Protein AF-0000000074130275 (afdb_homodimer)

Radius of gyration: 33.12 Å; Cα contacts (8 Å, |Δi|>4): 113; chains: 2; bounding box: 53×116×78 Å

Structure (mmCIF, N/CA/C/O backbone):
data_AF-0000000074130275-model_v1
#
loop_
_entity.id
_entity.type
_entity.pdbx_description
1 polymer 'Syntaxin N-terminal domain-containing protein'
#
loop_
_atom_site.group_PDB
_atom_site.id
_atom_site.type_symbol
_atom_site.label_atom_id
_atom_site.label_alt_id
_atom_site.label_comp_id
_atom_site.label_asym_id
_atom_site.label_entity_id
_atom_site.label_seq_id
_atom_site.pdbx_PDB_ins_code
_atom_site.Cartn_x
_atom_site.Cartn_y
_atom_site.Cartn_z
_atom_site.occupancy
_atom_site.B_iso_or_equiv
_atom_site.auth_seq_id
_atom_site.auth_comp_id
_atom_site.auth_asym_id
_atom_site.auth_atom_id
_atom_site.pdbx_PDB_model_num
ATOM 1 N N . MET A 1 1 ? -6.566 -35.25 -23.016 1 88.81 1 MET A N 1
ATOM 2 C CA . MET A 1 1 ? -5.27 -35.594 -23.609 1 88.81 1 MET A CA 1
ATOM 3 C C . MET A 1 1 ? -4.164 -34.75 -22.969 1 88.81 1 MET A C 1
ATOM 5 O O . MET A 1 1 ? -4.434 -33.656 -22.438 1 88.81 1 MET A O 1
ATOM 9 N N . TRP A 1 2 ? -2.967 -35.281 -22.891 1 95.75 2 TRP A N 1
ATOM 10 C CA . TRP A 1 2 ? -1.788 -34.688 -22.281 1 95.75 2 TRP A CA 1
ATOM 11 C C . TRP A 1 2 ? -1.549 -33.281 -22.828 1 95.75 2 TRP A C 1
ATOM 13 O O . TRP A 1 2 ? -1.259 -32.344 -22.062 1 95.75 2 TRP A O 1
ATOM 23 N N . GLN A 1 3 ? -1.816 -33.125 -24.125 1 95.12 3 GLN A N 1
ATOM 24 C CA . GLN A 1 3 ? -1.577 -31.828 -24.766 1 95.12 3 GLN A CA 1
ATOM 25 C C . GLN A 1 3 ? -2.578 -30.781 -24.297 1 95.12 3 GLN A C 1
ATOM 27 O O . GLN A 1 3 ? -2.229 -29.609 -24.141 1 95.12 3 GLN A O 1
ATOM 32 N N . ALA A 1 4 ? -3.766 -31.172 -24.094 1 96.25 4 ALA A N 1
ATOM 33 C CA . ALA A 1 4 ? -4.793 -30.266 -23.594 1 96.25 4 ALA A CA 1
ATOM 34 C C . ALA A 1 4 ? -4.48 -29.797 -22.172 1 96.25 4 ALA A C 1
ATOM 36 O O . ALA A 1 4 ? -4.621 -28.609 -21.859 1 96.25 4 ALA A O 1
ATOM 37 N N . ASP A 1 5 ? -4.082 -30.719 -21.375 1 96.94 5 ASP A N 1
ATOM 38 C CA . ASP A 1 5 ? -3.721 -30.406 -19.984 1 96.94 5 ASP A CA 1
ATOM 39 C C . ASP A 1 5 ? -2.516 -29.469 -19.953 1 96.94 5 ASP A C 1
ATOM 41 O O . ASP A 1 5 ? -2.469 -28.547 -19.125 1 96.94 5 ASP A O 1
ATOM 45 N N . TYR A 1 6 ? -1.597 -29.719 -20.828 1 97.75 6 TYR A N 1
ATOM 46 C CA . TYR A 1 6 ? -0.428 -28.844 -20.922 1 97.75 6 TYR A CA 1
ATOM 47 C C . TYR A 1 6 ? -0.831 -27.422 -21.312 1 97.75 6 TYR A C 1
ATOM 49 O O . TYR A 1 6 ? -0.354 -2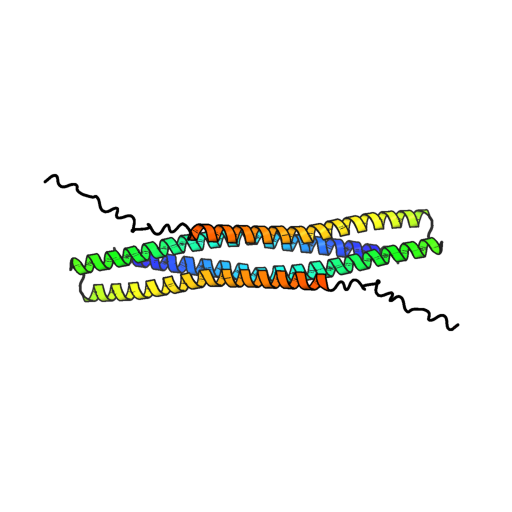6.453 -20.719 1 97.75 6 TYR A O 1
ATOM 57 N N . SER A 1 7 ? -1.668 -27.312 -22.297 1 97.75 7 SER A N 1
ATOM 58 C CA . SER A 1 7 ? -2.139 -26 -22.75 1 97.75 7 SER A CA 1
ATOM 59 C C . SER A 1 7 ? -2.85 -25.266 -21.609 1 97.75 7 SER A C 1
ATOM 61 O O . SER A 1 7 ? -2.721 -24.047 -21.484 1 97.75 7 SER A O 1
ATOM 63 N N . SER A 1 8 ? -3.643 -25.969 -20.812 1 97.75 8 SER A N 1
ATOM 64 C CA . SER A 1 8 ? -4.32 -25.391 -19.672 1 97.75 8 SER A CA 1
ATOM 65 C C . SER A 1 8 ? -3.318 -24.844 -18.656 1 97.75 8 SER A C 1
ATOM 67 O O . SER A 1 8 ? -3.523 -23.781 -18.078 1 97.75 8 SER A O 1
ATOM 69 N N . CYS A 1 9 ? -2.199 -25.578 -18.453 1 98.25 9 CYS A N 1
ATOM 70 C CA . CYS A 1 9 ? -1.15 -25.125 -17.547 1 98.25 9 CYS A CA 1
ATOM 71 C C . CYS A 1 9 ? -0.491 -23.859 -18.078 1 98.25 9 CYS A C 1
ATOM 73 O O . CYS A 1 9 ? -0.225 -22.922 -17.297 1 98.25 9 CYS A O 1
ATOM 75 N N . GLN A 1 10 ? -0.285 -23.844 -19.406 1 98.06 10 GLN A N 1
ATOM 76 C CA . GLN A 1 10 ? 0.323 -22.672 -20.016 1 98.06 10 GLN A CA 1
ATOM 77 C C . GLN A 1 10 ? -0.555 -21.438 -19.828 1 98.06 10 GLN A C 1
ATOM 79 O O . GLN A 1 10 ? -0.052 -20.344 -19.547 1 98.06 10 GLN A O 1
ATOM 84 N N . GLN A 1 11 ? -1.817 -21.656 -19.953 1 98.19 11 GLN A N 1
ATOM 85 C CA . GLN A 1 11 ? -2.754 -20.547 -19.781 1 98.19 11 GLN A CA 1
ATOM 86 C C . GLN A 1 11 ? -2.742 -20.047 -18.344 1 98.19 11 GLN A C 1
ATOM 88 O O . GLN A 1 11 ? -2.73 -18.828 -18.109 1 98.19 11 GLN A O 1
ATOM 93 N N . LEU A 1 12 ? -2.789 -20.922 -17.438 1 98.25 12 LEU A N 1
ATOM 94 C CA . LEU A 1 12 ? -2.754 -20.531 -16.031 1 98.25 12 LEU A CA 1
ATOM 95 C C . LEU A 1 12 ? -1.454 -19.797 -15.695 1 98.25 12 LEU A C 1
ATOM 97 O O . LEU A 1 12 ? -1.455 -18.844 -14.93 1 98.25 12 LEU A O 1
ATOM 101 N N . CYS A 1 13 ? -0.326 -20.297 -16.297 1 98.19 13 CYS A N 1
ATOM 102 C CA . CYS A 1 13 ? 0.947 -19.609 -16.125 1 98.19 13 CYS A CA 1
ATOM 103 C C . CYS A 1 13 ? 0.84 -18.156 -16.562 1 98.19 13 CYS A C 1
ATOM 105 O O . CYS A 1 13 ? 1.32 -17.25 -15.875 1 98.19 13 CYS A O 1
ATOM 107 N N . GLN A 1 14 ? 0.203 -17.953 -17.656 1 97.94 14 GLN A N 1
ATOM 108 C CA . GLN A 1 14 ? 0.036 -16.594 -18.188 1 97.94 14 GLN A CA 1
ATOM 109 C C . GLN A 1 14 ? -0.838 -15.75 -17.266 1 97.94 14 GLN A C 1
ATOM 111 O O . GLN A 1 14 ? -0.52 -14.594 -16.984 1 97.94 14 GLN A O 1
ATOM 116 N N . ASP A 1 15 ? -1.907 -16.297 -16.812 1 97.94 15 ASP A N 1
ATOM 117 C CA . ASP A 1 15 ? -2.814 -15.602 -15.898 1 97.94 15 ASP A CA 1
ATOM 118 C C . ASP A 1 15 ? -2.096 -15.188 -14.617 1 97.94 15 ASP A C 1
ATOM 120 O O . ASP A 1 15 ? -2.26 -14.055 -14.148 1 97.94 15 ASP A O 1
ATOM 124 N N . VAL A 1 16 ? -1.319 -16.062 -14.133 1 98 16 VAL A N 1
ATOM 125 C CA . VAL A 1 16 ? -0.588 -15.797 -12.898 1 98 16 VAL A CA 1
ATOM 126 C C . VAL A 1 16 ? 0.453 -14.703 -13.141 1 98 16 VAL A C 1
ATOM 128 O O . VAL A 1 16 ? 0.609 -13.797 -12.32 1 98 16 VAL A O 1
ATOM 131 N N . ALA A 1 17 ? 1.108 -14.812 -14.289 1 97.44 17 ALA A N 1
ATOM 132 C CA . ALA A 1 17 ? 2.092 -13.789 -14.633 1 97.44 17 ALA A CA 1
ATOM 133 C C . ALA A 1 17 ? 1.448 -12.406 -14.703 1 97.44 17 ALA A C 1
ATOM 135 O O . ALA A 1 17 ? 2.006 -11.43 -14.195 1 97.44 17 ALA A O 1
ATOM 136 N N . GLU A 1 18 ? 0.282 -12.367 -15.234 1 97.38 18 GLU A N 1
ATOM 137 C CA . GLU A 1 18 ? -0.449 -11.109 -15.352 1 97.38 18 GLU A CA 1
ATOM 138 C C . GLU A 1 18 ? -0.875 -10.586 -13.984 1 97.38 18 GLU A C 1
ATOM 140 O O . GLU A 1 18 ? -0.745 -9.391 -13.703 1 97.38 18 GLU A O 1
ATOM 145 N N . SER A 1 19 ? -1.345 -11.484 -13.203 1 95.75 19 SER A N 1
ATOM 146 C CA . SER A 1 19 ? -1.772 -11.102 -11.859 1 95.75 19 SER A CA 1
ATOM 147 C C . SER A 1 19 ? -0.605 -10.57 -11.039 1 95.75 19 SER A C 1
ATOM 149 O O . SER A 1 19 ? -0.759 -9.602 -10.289 1 95.75 19 SER A O 1
ATOM 151 N N . ILE A 1 20 ? 0.542 -11.125 -11.156 1 95.19 20 ILE A N 1
ATOM 152 C CA . ILE A 1 20 ? 1.739 -10.68 -10.453 1 95.19 20 ILE A CA 1
ATOM 153 C C . ILE A 1 20 ? 2.125 -9.281 -10.922 1 95.19 20 ILE A C 1
ATOM 155 O O . ILE A 1 20 ? 2.436 -8.406 -10.117 1 95.19 20 ILE A O 1
ATOM 159 N N . ASN A 1 21 ? 2.088 -9.086 -12.164 1 93.88 21 ASN A N 1
ATOM 160 C CA . ASN A 1 21 ? 2.416 -7.781 -12.734 1 93.88 21 ASN A CA 1
ATOM 161 C C . ASN A 1 21 ? 1.455 -6.699 -12.242 1 93.88 21 ASN A C 1
ATOM 163 O O . ASN A 1 21 ? 1.878 -5.59 -11.906 1 93.88 21 ASN A O 1
ATOM 167 N N . ASP A 1 22 ? 0.209 -7.039 -12.25 1 91.31 22 ASP A N 1
ATOM 168 C CA . ASP A 1 22 ? -0.81 -6.105 -11.773 1 91.31 22 ASP A CA 1
ATOM 169 C C . ASP A 1 22 ? -0.573 -5.73 -10.312 1 91.31 22 ASP A C 1
ATOM 171 O O . ASP A 1 22 ? -0.631 -4.551 -9.953 1 91.31 22 ASP A O 1
ATOM 175 N N . ARG A 1 23 ? -0.377 -6.691 -9.586 1 89.44 23 ARG A N 1
ATOM 176 C CA . ARG A 1 23 ? -0.092 -6.465 -8.172 1 89.44 23 ARG A CA 1
ATOM 177 C C . ARG A 1 23 ? 1.136 -5.574 -8 1 89.44 23 ARG A C 1
ATOM 179 O O . ARG A 1 23 ? 1.131 -4.656 -7.18 1 89.44 23 ARG A O 1
ATOM 186 N N . ASN A 1 24 ? 2.191 -5.891 -8.773 1 86.5 24 ASN A N 1
ATOM 187 C CA . ASN A 1 24 ? 3.428 -5.121 -8.68 1 86.5 24 ASN A CA 1
ATOM 188 C C . ASN A 1 24 ? 3.209 -3.66 -9.055 1 86.5 24 ASN A C 1
ATOM 190 O O . ASN A 1 24 ? 3.805 -2.764 -8.453 1 86.5 24 ASN A O 1
ATOM 194 N N . LYS A 1 25 ? 2.424 -3.396 -10.008 1 86.38 25 LYS A N 1
ATOM 195 C CA . LYS A 1 25 ? 2.076 -2.031 -10.398 1 86.38 25 LYS A CA 1
ATOM 196 C C . LYS A 1 25 ? 1.39 -1.296 -9.25 1 86.38 25 LYS A C 1
ATOM 198 O O . LYS A 1 25 ? 1.695 -0.132 -8.977 1 86.38 25 LYS A O 1
ATOM 203 N N . GLU A 1 26 ? 0.444 -2.02 -8.625 1 82.88 26 GLU A N 1
ATOM 204 C CA . GLU A 1 26 ? -0.27 -1.431 -7.496 1 82.88 26 GLU A CA 1
ATOM 205 C C . GLU A 1 26 ? 0.686 -1.085 -6.359 1 82.88 26 GLU A C 1
ATOM 207 O O . GLU A 1 26 ? 0.545 -0.04 -5.719 1 82.88 26 GLU A O 1
ATOM 212 N N . ILE A 1 27 ? 1.649 -1.939 -6.109 1 79.81 27 ILE A N 1
ATOM 213 C CA . ILE A 1 27 ? 2.637 -1.737 -5.055 1 79.81 27 ILE A CA 1
ATOM 214 C C . ILE A 1 27 ? 3.498 -0.521 -5.379 1 79.81 27 ILE A C 1
ATOM 216 O O . ILE A 1 27 ? 3.785 0.298 -4.504 1 79.81 27 ILE A O 1
ATOM 220 N N . ARG A 1 28 ? 3.867 -0.356 -6.625 1 79.81 28 ARG A N 1
ATOM 221 C CA . ARG A 1 28 ? 4.668 0.789 -7.047 1 79.81 28 ARG A CA 1
ATOM 222 C C . ARG A 1 28 ? 3.896 2.092 -6.863 1 79.81 28 ARG A C 1
ATOM 224 O O . ARG A 1 28 ? 4.477 3.115 -6.492 1 79.81 28 ARG A O 1
ATOM 231 N N . LEU A 1 29 ? 2.666 1.969 -7.094 1 75.81 29 LEU A N 1
ATOM 232 C CA . LEU A 1 29 ? 1.816 3.139 -6.895 1 75.81 29 LEU A CA 1
ATOM 233 C C . LEU A 1 29 ? 1.734 3.504 -5.418 1 75.81 29 LEU A C 1
ATOM 235 O O . LEU A 1 29 ? 1.493 4.664 -5.074 1 75.81 29 LEU A O 1
ATOM 239 N N . GLY A 1 30 ? 1.937 2.531 -4.57 1 74.56 30 GLY A N 1
ATOM 240 C CA . GLY A 1 30 ? 1.987 2.781 -3.139 1 74.56 30 GLY A CA 1
ATOM 241 C C . GLY A 1 30 ? 3.119 3.707 -2.734 1 74.56 30 GLY A C 1
ATOM 242 O O . GLY A 1 30 ? 3.039 4.379 -1.704 1 74.56 30 GLY A O 1
ATOM 243 N N . GLY A 1 31 ? 4.23 3.646 -3.457 1 72.38 31 GLY A N 1
ATOM 244 C CA . GLY A 1 31 ? 5.285 4.621 -3.236 1 72.38 31 GLY A CA 1
ATOM 245 C C . GLY A 1 31 ? 4.781 6.051 -3.207 1 72.38 31 GLY A C 1
ATOM 246 O O . GLY A 1 31 ? 5.281 6.875 -2.438 1 72.38 31 GLY A O 1
ATOM 247 N N . SER A 1 32 ? 3.783 6.266 -3.861 1 78.5 32 SER A N 1
ATOM 248 C CA . SER A 1 32 ? 3.133 7.574 -3.889 1 78.5 32 SER A CA 1
ATOM 249 C C . SER A 1 32 ? 2.48 7.895 -2.547 1 78.5 32 SER A C 1
ATOM 251 O O . SER A 1 32 ? 2.512 9.039 -2.094 1 78.5 32 SER A O 1
ATOM 253 N N . VAL A 1 33 ? 2.109 6.859 -1.831 1 81.62 33 VAL A N 1
ATOM 254 C CA . VAL A 1 33 ? 1.457 7.027 -0.537 1 81.62 33 VAL A CA 1
ATOM 255 C C . VAL A 1 33 ? 2.459 7.57 0.481 1 81.62 33 VAL A C 1
ATOM 257 O O . VAL A 1 33 ? 2.141 8.477 1.252 1 81.62 33 VAL A O 1
ATOM 260 N N . SER A 1 34 ? 3.623 7.02 0.501 1 81.38 34 SER A N 1
ATOM 261 C CA . SER A 1 34 ? 4.672 7.477 1.408 1 81.38 34 SER A CA 1
ATOM 262 C C . SER A 1 34 ? 5.016 8.945 1.161 1 81.38 34 SER A C 1
ATOM 264 O O . SER A 1 34 ? 5.207 9.711 2.107 1 81.38 34 SER A O 1
ATOM 266 N N . LYS A 1 35 ? 5.082 9.297 -0.104 1 86.94 35 LYS A N 1
ATOM 267 C CA . LYS A 1 35 ? 5.383 10.68 -0.462 1 86.94 35 LYS A CA 1
ATOM 268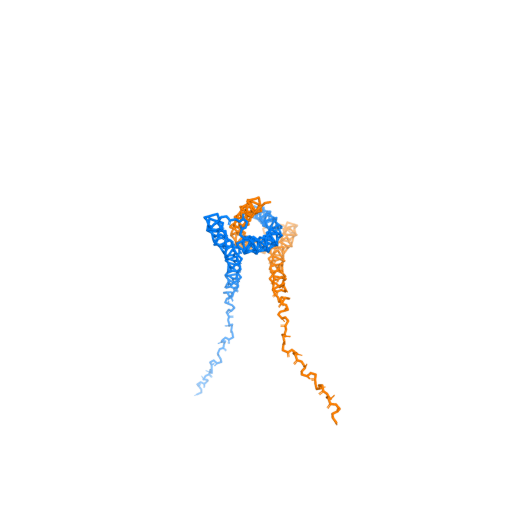 C C . LYS A 1 35 ? 4.277 11.617 0.012 1 86.94 35 LYS A C 1
ATOM 270 O O . LYS A 1 35 ? 4.555 12.68 0.579 1 86.94 35 LYS A O 1
ATOM 275 N N . VAL A 1 36 ? 3.08 11.258 -0.24 1 89.56 36 VAL A N 1
ATOM 276 C CA . VAL A 1 36 ? 1.935 12.062 0.167 1 89.56 36 VAL A CA 1
ATOM 277 C C . VAL A 1 36 ? 1.916 12.211 1.688 1 89.56 36 VAL A C 1
ATOM 279 O O . VAL A 1 36 ? 1.63 13.289 2.213 1 89.56 36 VAL A O 1
ATOM 282 N N . ASN A 1 37 ? 2.307 11.133 2.354 1 88 37 ASN A N 1
ATOM 283 C CA . ASN A 1 37 ? 2.371 11.18 3.811 1 88 37 ASN A CA 1
ATOM 284 C C . ASN A 1 37 ? 3.4 12.195 4.297 1 88 37 ASN A C 1
ATOM 286 O O . ASN A 1 37 ? 3.145 12.945 5.242 1 88 37 ASN A O 1
ATOM 290 N N . CYS A 1 38 ? 4.457 12.148 3.641 1 90.69 38 CYS A N 1
ATOM 291 C CA . CYS A 1 38 ? 5.5 13.109 3.992 1 90.69 38 CYS A CA 1
ATOM 292 C C . CYS A 1 38 ? 5.012 14.539 3.805 1 90.69 38 CYS A C 1
ATOM 294 O O . CYS A 1 38 ? 5.246 15.398 4.656 1 90.69 38 CYS A O 1
ATOM 296 N N . LEU A 1 39 ? 4.301 14.82 2.707 1 95.06 39 LEU A N 1
ATOM 297 C CA . LEU A 1 39 ? 3.766 16.141 2.424 1 95.06 39 LEU A CA 1
ATOM 298 C C . LEU A 1 39 ? 2.723 16.547 3.465 1 95.06 39 LEU A C 1
ATOM 300 O O . LEU A 1 39 ? 2.689 17.703 3.906 1 95.06 39 LEU A O 1
ATOM 304 N N . ILE A 1 40 ? 1.911 15.594 3.855 1 96.62 40 ILE A N 1
ATOM 305 C CA . ILE A 1 40 ? 0.903 15.852 4.879 1 96.62 40 ILE A CA 1
ATOM 306 C C . ILE A 1 40 ? 1.583 16.281 6.18 1 96.62 40 ILE A C 1
ATOM 308 O O . ILE A 1 40 ? 1.174 17.25 6.812 1 96.62 40 ILE A O 1
ATOM 312 N N . LYS A 1 41 ? 2.641 15.531 6.527 1 94.88 41 LYS A N 1
ATOM 313 C CA . LYS A 1 41 ? 3.367 15.828 7.758 1 94.88 41 LYS A CA 1
ATOM 314 C C . LYS A 1 41 ? 3.982 17.219 7.711 1 94.88 41 LYS A C 1
ATOM 316 O O . LYS A 1 41 ? 3.875 17.984 8.672 1 94.88 41 LYS A O 1
ATOM 321 N N . LYS A 1 42 ? 4.582 17.531 6.621 1 97.5 42 LYS A N 1
ATOM 322 C CA . LYS A 1 42 ? 5.184 18.844 6.422 1 97.5 42 LYS A CA 1
ATOM 323 C C . LYS A 1 42 ? 4.133 19.953 6.508 1 97.5 42 LYS A C 1
ATOM 325 O O . LYS A 1 42 ? 4.348 20.969 7.168 1 97.5 42 LYS A O 1
ATOM 330 N N . ASP A 1 43 ? 3.029 19.781 5.863 1 98.25 43 ASP A N 1
ATOM 331 C CA . ASP A 1 43 ? 1.96 20.781 5.836 1 98.25 43 ASP A CA 1
ATOM 332 C C . ASP A 1 43 ? 1.345 20.953 7.223 1 98.25 43 ASP A C 1
ATOM 334 O O . ASP A 1 43 ? 1 22.078 7.613 1 98.25 43 ASP A O 1
ATOM 338 N N . LEU A 1 44 ? 1.229 19.859 7.965 1 97.88 44 LEU A N 1
ATOM 339 C CA . LEU A 1 44 ? 0.696 19.938 9.32 1 97.88 44 LEU A CA 1
ATOM 340 C C . LEU A 1 44 ? 1.63 20.734 10.227 1 97.88 44 LEU A C 1
ATOM 342 O O . LEU A 1 44 ? 1.174 21.531 11.047 1 97.88 44 LEU A O 1
ATOM 346 N N . LEU A 1 45 ? 2.9 20.5 10.031 1 97.75 45 LEU A N 1
ATOM 347 C CA . LEU A 1 45 ? 3.893 21.266 10.781 1 97.75 45 LEU A CA 1
ATOM 348 C C . LEU A 1 45 ? 3.787 22.75 10.477 1 97.75 45 LEU A C 1
ATOM 350 O O . LEU A 1 45 ? 3.818 23.578 11.383 1 97.75 45 LEU A O 1
ATOM 354 N N . ASN A 1 46 ? 3.699 23.078 9.234 1 98.25 46 ASN A N 1
ATOM 355 C CA . ASN A 1 46 ? 3.52 24.469 8.805 1 98.25 46 ASN A CA 1
ATOM 356 C C . ASN A 1 46 ? 2.244 25.078 9.383 1 98.25 46 ASN A C 1
ATOM 358 O O . ASN A 1 46 ? 2.254 26.203 9.867 1 98.25 46 ASN A O 1
ATOM 362 N N . LEU A 1 47 ? 1.228 24.281 9.328 1 98.31 47 LEU A N 1
ATOM 363 C CA . LEU A 1 47 ? -0.065 24.719 9.836 1 98.31 47 LEU A CA 1
ATOM 364 C C . LEU A 1 47 ? 0.014 25.016 11.328 1 98.31 47 LEU A C 1
ATOM 366 O O . LEU A 1 47 ? -0.517 26.031 11.797 1 98.31 47 LEU A O 1
ATOM 370 N N . LYS A 1 48 ? 0.689 24.156 12.109 1 97.75 48 LYS A N 1
ATOM 371 C CA . LYS A 1 48 ? 0.884 24.391 13.539 1 97.75 48 LYS A CA 1
ATOM 372 C C . LYS A 1 48 ? 1.657 25.672 13.789 1 97.75 48 LYS A C 1
ATOM 374 O O . LYS A 1 48 ? 1.284 26.469 14.656 1 97.75 48 LYS A O 1
ATOM 379 N N . SER A 1 49 ? 2.646 25.891 12.969 1 98.19 49 SER A N 1
ATOM 380 C CA . SER A 1 49 ? 3.455 27.094 13.086 1 98.19 49 SER A CA 1
ATOM 381 C C . SER A 1 49 ? 2.639 28.344 12.766 1 98.19 49 SER A C 1
ATOM 383 O O . SER A 1 49 ? 2.707 29.344 13.484 1 98.19 49 SER A O 1
ATOM 385 N N . MET A 1 50 ? 1.873 28.281 11.734 1 98.31 50 MET A N 1
ATOM 386 C CA . MET A 1 50 ? 1.032 29.391 11.32 1 98.31 50 MET A CA 1
ATOM 387 C C . MET A 1 50 ? -0.026 29.703 12.375 1 98.31 50 MET A C 1
ATOM 389 O O . MET A 1 50 ? -0.329 30.859 12.641 1 98.31 50 MET A O 1
ATOM 393 N N . THR A 1 51 ? -0.575 28.641 12.953 1 98.31 51 THR A N 1
ATOM 394 C CA . THR A 1 51 ? -1.574 28.812 14 1 98.31 51 THR A CA 1
ATOM 395 C C . THR A 1 51 ? -0.958 29.484 15.227 1 98.31 51 THR A C 1
ATOM 397 O O . THR A 1 51 ? -1.57 30.359 15.836 1 98.31 51 THR A O 1
ATOM 400 N N . GLU A 1 52 ? 0.25 29.062 15.57 1 98.06 52 GLU A N 1
ATOM 401 C CA . GLU A 1 52 ? 0.961 29.672 16.688 1 98.06 52 GLU A CA 1
ATOM 402 C C . GLU A 1 52 ? 1.256 31.141 16.422 1 98.06 52 GLU A C 1
ATOM 404 O O . GLU A 1 52 ? 1.134 31.984 17.328 1 98.06 52 GLU A O 1
ATOM 409 N N . LYS A 1 53 ? 1.637 31.5 15.242 1 97.94 53 LYS A N 1
ATOM 410 C CA . LYS A 1 53 ? 1.864 32.906 14.852 1 97.94 53 LYS A CA 1
ATOM 411 C C . LYS A 1 53 ? 0.599 33.719 15.023 1 97.94 53 LYS A C 1
ATOM 413 O O . LYS A 1 53 ? 0.658 34.844 15.508 1 97.94 53 LYS A O 1
ATOM 418 N N . LEU A 1 54 ? -0.563 33.188 14.656 1 97.88 54 LEU A N 1
ATOM 419 C CA . LEU A 1 54 ? -1.846 33.875 14.812 1 97.88 54 LEU A CA 1
ATOM 420 C C . LEU A 1 54 ? -2.137 34.125 16.281 1 97.88 54 LEU A C 1
ATOM 422 O O . LEU A 1 54 ? -2.627 35.219 16.641 1 97.88 54 LEU A O 1
ATOM 426 N N . ARG A 1 55 ? -1.839 33.156 17.094 1 97.88 55 ARG A N 1
ATOM 427 C CA . ARG A 1 55 ? -2.023 33.281 18.547 1 97.88 55 ARG A CA 1
ATOM 428 C C . ARG A 1 55 ? -1.157 34.406 19.094 1 97.88 55 ARG A C 1
ATOM 430 O O . ARG A 1 55 ? -1.638 35.25 19.859 1 97.88 55 ARG A O 1
ATOM 437 N N . LEU A 1 56 ? 0.077 34.5 18.719 1 97.56 56 LEU A N 1
ATOM 438 C CA . LEU A 1 56 ? 1.004 35.531 19.188 1 97.56 56 LEU A CA 1
ATOM 439 C C . LEU A 1 56 ? 0.568 36.906 18.719 1 97.56 56 LEU A C 1
ATOM 441 O O . LEU A 1 56 ? 0.63 37.875 19.484 1 97.56 56 LEU A O 1
ATOM 445 N N . ASP A 1 57 ? 0.105 37 17.484 1 97.19 57 ASP A N 1
ATOM 446 C CA . ASP A 1 57 ? -0.389 38.25 16.953 1 97.19 57 ASP A CA 1
ATOM 447 C C . ASP A 1 57 ? -1.624 38.75 17.719 1 97.19 57 ASP A C 1
ATOM 449 O O . ASP A 1 57 ? -1.797 39.938 17.938 1 97.19 57 ASP A O 1
ATOM 453 N N . LEU A 1 58 ? -2.471 37.812 18.109 1 97.38 58 LEU A N 1
ATOM 454 C CA . LEU A 1 58 ? -3.656 38.156 18.875 1 97.38 58 LEU A CA 1
ATOM 455 C C . LEU A 1 58 ? -3.268 38.719 20.25 1 97.38 58 LEU A C 1
ATOM 457 O O . LEU A 1 58 ? -3.812 39.75 20.688 1 97.38 58 LEU A O 1
ATOM 461 N N . ILE A 1 59 ? -2.314 38.125 20.906 1 96.81 59 ILE A N 1
ATOM 462 C CA . ILE A 1 59 ? -1.835 38.562 22.219 1 96.81 59 ILE A CA 1
ATOM 463 C C . ILE A 1 59 ? -1.242 39.969 22.094 1 96.81 59 ILE A C 1
ATOM 465 O O . ILE A 1 59 ? -1.547 40.844 22.906 1 96.81 59 ILE A O 1
ATOM 469 N N . ARG A 1 60 ? -0.48 40.219 21.062 1 95.94 60 ARG A N 1
ATOM 470 C CA . ARG A 1 60 ? 0.149 41.5 20.828 1 95.94 60 ARG A CA 1
ATOM 471 C C . ARG A 1 60 ? -0.898 42.594 20.578 1 95.94 60 ARG A C 1
ATOM 473 O O . ARG A 1 60 ? -0.812 43.688 21.141 1 95.94 60 ARG A O 1
ATOM 480 N N . SER A 1 61 ? -1.865 42.312 19.812 1 94.94 61 SER A N 1
ATOM 481 C CA . SER A 1 61 ? -2.914 43.281 19.484 1 94.94 61 SER A CA 1
ATOM 482 C C . SER A 1 61 ? -3.756 43.625 20.703 1 94.94 61 SER A C 1
ATOM 484 O O . SER A 1 61 ? -4.172 44.781 20.875 1 94.94 61 SER A O 1
ATOM 486 N N . ALA A 1 62 ? -4.02 42.688 21.547 1 95 62 ALA A N 1
ATOM 487 C CA . ALA A 1 62 ? -4.793 42.875 22.766 1 95 62 ALA A CA 1
ATOM 488 C C . ALA A 1 62 ? -4.035 43.781 23.75 1 95 62 ALA A C 1
ATOM 490 O O . ALA A 1 62 ? -4.629 44.625 24.391 1 95 62 ALA A O 1
ATOM 491 N N . LYS A 1 63 ? -2.811 43.594 23.797 1 95.19 63 LYS A N 1
ATOM 492 C CA . LYS A 1 63 ? -1.973 44.344 24.734 1 95.19 63 LYS A CA 1
ATOM 493 C C . LYS A 1 63 ? -1.806 45.781 24.266 1 95.19 63 LYS A C 1
ATOM 495 O O . LYS A 1 63 ? -1.761 46.719 25.078 1 95.19 63 LYS A O 1
ATOM 500 N N . SER A 1 64 ? -1.754 45.938 22.938 1 93.56 64 SER A N 1
ATOM 501 C CA . SER A 1 64 ? -1.526 47.25 22.375 1 93.56 64 SER A CA 1
ATOM 502 C C . SER A 1 64 ? -2.814 48.062 22.328 1 93.56 64 SER A C 1
ATOM 504 O O . SER A 1 64 ? -2.795 49.25 22 1 93.56 64 SER A O 1
ATOM 506 N N . HIS A 1 65 ? -3.947 47.5 22.609 1 90.56 65 HIS A N 1
ATOM 507 C CA . HIS A 1 65 ? -5.266 48.125 22.641 1 90.56 65 HIS A CA 1
ATOM 508 C C . HIS A 1 65 ? -5.605 48.75 21.281 1 90.56 65 HIS A C 1
ATOM 510 O O . HIS A 1 65 ? -6.324 49.75 21.203 1 90.56 65 HIS A O 1
ATOM 516 N N . THR A 1 66 ? -5 48.156 20.219 1 90.31 66 THR A N 1
ATOM 517 C CA . THR A 1 66 ? -5.301 48.594 18.859 1 90.31 66 THR A CA 1
ATOM 518 C C . THR A 1 66 ? -6.574 47.906 18.359 1 90.31 66 THR A C 1
ATOM 520 O O . THR A 1 66 ? -7.152 48.344 17.359 1 90.31 66 THR A O 1
ATOM 523 N N . THR A 1 67 ? -6.977 46.938 19.047 1 93.81 67 THR A N 1
ATOM 524 C CA . THR A 1 67 ? -8.156 46.156 18.672 1 93.81 67 THR A CA 1
ATOM 525 C C . THR A 1 67 ? -9.227 46.25 19.766 1 93.81 67 THR A C 1
ATOM 527 O O . THR A 1 67 ? -8.906 46.281 20.953 1 93.81 67 THR A O 1
ATOM 530 N N . THR A 1 68 ? -10.453 46.406 19.312 1 94.56 68 THR A N 1
ATOM 531 C CA . THR A 1 68 ? -11.539 46.531 20.297 1 94.56 68 THR A CA 1
ATOM 532 C C . THR A 1 68 ? -11.719 45.219 21.062 1 94.56 68 THR A C 1
ATOM 534 O O . THR A 1 68 ? -11.328 44.156 20.578 1 94.56 68 THR A O 1
ATOM 537 N N . HIS A 1 69 ? -12.164 45.312 22.188 1 95.12 69 HIS A N 1
ATOM 538 C CA . HIS A 1 69 ? -12.375 44.156 23.031 1 95.12 69 HIS A CA 1
ATOM 539 C C . HIS A 1 69 ? -13.258 43.125 22.344 1 95.12 69 HIS A C 1
ATOM 541 O O . HIS A 1 69 ? -12.984 41.906 22.406 1 95.12 69 HIS A O 1
ATOM 547 N N . GLY A 1 70 ? -14.273 43.594 21.641 1 96.69 70 GLY A N 1
ATOM 548 C CA . GLY A 1 70 ? -15.148 42.688 20.906 1 96.69 70 GLY A CA 1
ATOM 549 C C . GLY A 1 70 ? -14.43 41.906 19.797 1 96.69 70 GLY A C 1
ATOM 550 O O . GLY A 1 70 ? -14.664 40.719 19.609 1 96.69 70 GLY A O 1
ATOM 551 N N . GLU A 1 71 ? -13.547 42.656 19.109 1 96.62 71 GLU A N 1
ATOM 552 C CA . GLU A 1 71 ? -12.805 42.031 18.016 1 96.62 71 GLU A CA 1
ATOM 553 C C . GLU A 1 71 ? -11.773 41.031 18.547 1 96.62 71 GLU A C 1
ATOM 555 O O . GLU A 1 71 ? -11.547 39.969 17.953 1 96.62 71 GLU A O 1
ATOM 560 N N . VAL A 1 72 ? -11.195 41.312 19.672 1 96.56 72 VAL A N 1
ATOM 561 C CA . VAL A 1 72 ? -10.242 40.375 20.281 1 96.56 72 VAL A CA 1
ATOM 562 C C . VAL A 1 72 ? -10.953 39.094 20.656 1 96.56 72 VAL A C 1
ATOM 564 O O . VAL A 1 72 ? -10.43 38 20.422 1 96.56 72 VAL A O 1
ATOM 567 N N . GLU A 1 73 ? -12.125 39.188 21.188 1 97.44 73 GLU A N 1
ATOM 568 C CA . GLU A 1 73 ? -12.93 38.031 21.547 1 97.44 73 GLU A CA 1
ATOM 569 C C . GLU A 1 73 ? -13.297 37.219 20.297 1 97.44 73 GLU A C 1
ATOM 571 O O . GLU A 1 73 ? -13.219 36 20.312 1 97.44 73 GLU A O 1
ATOM 576 N N . ARG A 1 74 ? -13.656 37.938 19.328 1 97.75 74 ARG A N 1
ATOM 577 C CA . ARG A 1 74 ? -14.008 37.281 18.078 1 97.75 74 ARG A CA 1
ATOM 578 C C . ARG A 1 74 ? -12.812 36.5 17.516 1 97.75 74 ARG A C 1
ATOM 580 O O . ARG A 1 74 ? -12.953 35.344 17.109 1 97.75 74 ARG A O 1
ATOM 587 N N . ARG A 1 75 ? -11.68 37.156 17.469 1 97.75 75 ARG A N 1
ATOM 588 C CA . ARG A 1 75 ? -10.461 36.531 16.938 1 97.75 75 ARG A CA 1
ATOM 589 C C . ARG A 1 75 ? -10.055 35.344 17.797 1 97.75 75 ARG A C 1
ATOM 591 O O . ARG A 1 75 ? -9.57 34.312 17.281 1 97.75 75 ARG A O 1
ATOM 598 N N . GLN A 1 76 ? -10.266 35.5 19.078 1 97.62 76 GLN A N 1
ATOM 599 C CA . GLN A 1 76 ? -9.961 34.375 19.984 1 97.62 76 GLN A CA 1
ATOM 600 C C . GLN A 1 76 ? -10.844 33.188 19.672 1 97.62 76 GLN A C 1
ATOM 602 O O . GLN A 1 76 ? -10.367 32.031 19.672 1 97.62 76 GLN A O 1
ATOM 607 N N . ASN A 1 77 ? -12.141 33.375 19.438 1 98.12 77 ASN A N 1
ATOM 608 C CA . ASN A 1 77 ? -13.055 32.312 19.078 1 98.12 77 ASN A CA 1
ATOM 609 C C . ASN A 1 77 ? -12.648 31.641 17.781 1 98.12 77 ASN A C 1
ATOM 611 O O . ASN A 1 77 ? -12.703 30.406 17.656 1 98.12 77 ASN A O 1
ATOM 615 N N . LEU A 1 78 ? -12.289 32.438 16.781 1 98.12 78 LEU A N 1
ATOM 616 C CA . LEU A 1 78 ? -11.82 31.906 15.508 1 98.12 78 LEU A CA 1
ATOM 617 C C . LEU A 1 78 ? -10.578 31.047 15.695 1 98.12 78 LEU A C 1
ATOM 619 O O . LEU A 1 78 ? -10.477 29.953 15.125 1 98.12 78 LEU A O 1
ATOM 623 N N . LEU A 1 79 ? -9.664 31.531 16.516 1 98.38 79 LEU A N 1
ATOM 624 C CA . LEU A 1 79 ? -8.43 30.812 16.781 1 98.38 79 LEU A CA 1
ATOM 625 C C . LEU A 1 79 ? -8.711 29.484 17.484 1 98.38 79 LEU A C 1
ATOM 627 O O . LEU A 1 79 ? -8.086 28.469 17.156 1 98.38 79 LEU A O 1
ATOM 631 N N . ASP A 1 80 ? -9.617 29.5 18.438 1 98.06 80 ASP A N 1
ATOM 632 C CA . ASP A 1 80 ? -9.984 28.266 19.125 1 98.06 80 ASP A CA 1
ATOM 633 C C . ASP A 1 80 ? -10.562 27.25 18.156 1 98.06 80 ASP A C 1
ATOM 635 O O . ASP A 1 80 ? -10.234 26.062 18.234 1 98.06 80 ASP A O 1
ATOM 639 N N . THR A 1 81 ? -11.43 27.703 17.281 1 97.94 81 THR A N 1
ATOM 640 C CA . THR A 1 81 ? -12 26.844 16.25 1 97.94 81 THR A CA 1
ATOM 641 C C . THR A 1 81 ? -10.914 26.25 15.359 1 97.94 81 THR A C 1
ATOM 643 O O . THR A 1 81 ? -10.906 25.062 15.07 1 97.94 81 THR A O 1
ATOM 646 N N . LEU A 1 82 ? -9.977 27.094 14.969 1 98.25 82 LEU A N 1
ATOM 647 C CA . LEU A 1 82 ? -8.867 26.672 14.117 1 98.25 82 LEU A CA 1
ATOM 648 C C . LEU A 1 82 ? -7.996 25.641 14.828 1 98.25 82 LEU A C 1
ATOM 650 O O . LEU A 1 82 ? -7.629 24.625 14.242 1 98.25 82 LEU A O 1
ATOM 654 N N . SER A 1 83 ? -7.672 25.922 16.094 1 97.88 83 SER A N 1
ATOM 655 C CA . SER A 1 83 ? -6.848 25.016 16.875 1 97.88 83 SER A CA 1
ATOM 656 C C . SER A 1 83 ? -7.504 23.641 17 1 97.88 83 SER A C 1
ATOM 658 O O . SER A 1 83 ? -6.824 22.625 16.953 1 97.88 83 SER A O 1
ATOM 660 N N . THR A 1 84 ? -8.82 23.609 17.172 1 98 84 THR A N 1
ATOM 661 C CA . THR A 1 84 ? -9.57 22.359 17.234 1 98 84 THR A CA 1
ATOM 662 C C . THR A 1 84 ? -9.461 21.594 15.914 1 98 84 THR A C 1
ATOM 664 O O . THR A 1 84 ? -9.203 20.391 15.906 1 98 84 THR A O 1
ATOM 667 N N . LYS A 1 85 ? -9.609 22.328 14.797 1 98.06 85 LYS A N 1
ATOM 668 C CA . LYS A 1 85 ? -9.5 21.719 13.477 1 98.06 85 LYS A CA 1
ATOM 669 C C . LYS A 1 85 ? -8.109 21.125 13.258 1 98.06 85 LYS A C 1
ATOM 671 O O . LYS A 1 85 ? -7.977 20.016 12.727 1 98.06 85 LYS A O 1
ATOM 676 N N . VAL A 1 86 ? -7.105 21.875 13.68 1 97.81 86 VAL A N 1
ATOM 677 C CA . VAL A 1 86 ? -5.73 21.422 13.531 1 97.81 86 VAL A CA 1
ATOM 678 C C . VAL A 1 86 ? -5.516 20.141 14.336 1 97.81 86 VAL A C 1
ATOM 680 O O . VAL A 1 86 ? -4.883 19.188 13.859 1 97.81 86 VAL A O 1
ATOM 683 N N . ARG A 1 87 ? -6.102 20.094 15.508 1 97.44 87 ARG A N 1
ATOM 684 C CA . ARG A 1 87 ? -5.996 18.906 16.344 1 97.44 87 ARG A CA 1
ATOM 685 C C . ARG A 1 87 ? -6.676 17.703 15.695 1 97.44 87 ARG A C 1
ATOM 687 O O . ARG A 1 87 ? -6.141 16.594 15.719 1 97.44 87 ARG A O 1
ATOM 694 N N . ILE A 1 88 ? -7.801 17.906 15.109 1 97.25 88 ILE A N 1
ATOM 695 C CA . ILE A 1 88 ? -8.555 16.844 14.438 1 97.25 88 ILE A CA 1
ATOM 696 C C . ILE A 1 88 ? -7.75 16.312 13.258 1 97.25 88 ILE A C 1
ATOM 698 O O . ILE A 1 88 ? -7.648 15.094 13.07 1 97.25 88 ILE A O 1
ATOM 702 N N . LEU A 1 89 ? -7.211 17.219 12.516 1 97.56 89 LEU A N 1
ATOM 703 C CA . LEU A 1 89 ? -6.43 16.812 11.344 1 97.56 89 LEU A CA 1
ATOM 704 C C . LEU A 1 89 ? -5.184 16.047 11.758 1 97.56 89 LEU A C 1
ATOM 706 O O . LEU A 1 89 ? -4.801 15.078 11.094 1 97.56 89 LEU A O 1
ATOM 710 N N . ASP A 1 90 ? -4.57 16.469 12.828 1 95.5 90 ASP A N 1
ATOM 711 C CA . ASP A 1 90 ? -3.395 15.789 13.352 1 95.5 90 ASP A CA 1
ATOM 712 C C . ASP A 1 90 ? -3.727 14.352 13.742 1 95.5 90 ASP A C 1
ATOM 714 O O . ASP A 1 90 ? -3.004 13.422 13.383 1 95.5 90 ASP A O 1
ATOM 718 N N . LYS A 1 91 ? -4.879 14.18 14.32 1 95.19 91 LYS A N 1
ATOM 719 C CA . LYS A 1 91 ? -5.32 12.844 14.719 1 95.19 91 LYS A CA 1
ATOM 720 C C . LYS A 1 91 ? -5.672 11.992 13.492 1 95.19 91 LYS A C 1
ATOM 722 O O . LYS A 1 91 ? -5.359 10.805 13.445 1 95.19 91 LYS A O 1
ATOM 727 N N . ALA A 1 92 ? -6.266 12.641 12.578 1 94.25 92 ALA A N 1
ATOM 728 C CA . ALA A 1 92 ? -6.656 11.93 11.359 1 94.25 92 ALA A CA 1
ATOM 729 C C . ALA A 1 92 ? -5.43 11.438 10.594 1 94.25 92 ALA A C 1
ATOM 731 O O . ALA A 1 92 ? -5.434 10.336 10.047 1 94.25 92 ALA A O 1
ATOM 732 N N . ALA A 1 93 ? -4.434 12.227 10.539 1 93.5 93 ALA A N 1
ATOM 733 C CA . ALA A 1 93 ? -3.205 11.867 9.836 1 93.5 93 ALA A CA 1
ATOM 734 C C . ALA A 1 93 ? -2.514 10.68 10.492 1 93.5 93 ALA A C 1
ATOM 736 O O . ALA A 1 93 ? -1.937 9.836 9.812 1 93.5 93 ALA A O 1
ATOM 737 N N . GLU A 1 94 ? -2.609 10.57 11.758 1 88.56 94 GLU A N 1
ATOM 738 C CA . GLU A 1 94 ? -1.975 9.492 12.508 1 88.56 94 GLU A CA 1
ATOM 739 C C . GLU A 1 94 ? -2.76 8.195 12.383 1 88.56 94 GLU A C 1
ATOM 741 O O . GLU A 1 94 ? -2.172 7.113 12.273 1 88.56 94 GLU A O 1
ATOM 746 N N . ARG A 1 95 ? -4.039 8.133 12.539 1 80.19 95 ARG A N 1
ATOM 747 C CA . ARG A 1 95 ? -4.902 6.957 12.492 1 80.19 95 ARG A CA 1
ATOM 748 C C . ARG A 1 95 ? -4.715 6.184 11.195 1 80.19 95 ARG A C 1
ATOM 750 O O . ARG A 1 95 ? -4.66 4.953 11.195 1 80.19 95 ARG A O 1
ATOM 757 N N . SER A 1 96 ? -4.637 6.848 10.164 1 71.69 96 SER A N 1
ATOM 758 C CA . SER A 1 96 ? -4.566 6.195 8.859 1 71.69 96 SER A CA 1
ATOM 759 C C . SER A 1 96 ? -3.287 5.379 8.719 1 71.69 96 SER A C 1
ATOM 761 O O . SER A 1 96 ? -3.301 4.289 8.141 1 71.69 96 SER A O 1
ATOM 763 N N . LEU A 1 97 ? -2.273 5.754 9.344 1 67.69 97 LEU A N 1
ATOM 764 C CA . LEU A 1 97 ? -1.001 5.043 9.305 1 67.69 97 LEU A CA 1
ATOM 765 C C . LEU A 1 97 ? -1.047 3.797 10.188 1 67.69 97 LEU A C 1
ATOM 767 O O . LEU A 1 97 ? -0.511 2.75 9.812 1 67.69 97 LEU A O 1
ATOM 771 N N . SER A 1 98 ? -1.756 3.916 11.25 1 65.56 98 SER A N 1
ATOM 772 C CA . SER A 1 98 ? -1.862 2.799 12.18 1 65.56 98 SER A CA 1
ATOM 773 C C . SER A 1 98 ? -2.725 1.68 11.602 1 65.56 98 SER A C 1
ATOM 775 O O . SER A 1 98 ? -2.406 0.5 11.758 1 65.56 98 SER A O 1
ATOM 777 N N . THR A 1 99 ? -3.756 2.037 11.055 1 62.44 99 THR A N 1
ATOM 778 C CA . THR A 1 99 ? -4.645 1.049 10.453 1 62.44 99 THR A CA 1
ATOM 779 C C . THR A 1 99 ? -3.951 0.324 9.305 1 62.44 99 THR A C 1
ATOM 781 O O . THR A 1 99 ? -4.07 -0.896 9.172 1 62.44 99 THR A O 1
ATOM 784 N N . SER A 1 100 ? -3.234 1.024 8.602 1 62.5 100 SER A N 1
ATOM 785 C CA . SER A 1 100 ? -2.496 0.423 7.496 1 62.5 100 SER A CA 1
ATOM 786 C C . SER A 1 100 ? -1.439 -0.553 8 1 62.5 100 SER A C 1
ATOM 788 O O . SER A 1 100 ? -1.291 -1.65 7.461 1 62.5 100 SER A O 1
ATOM 790 N N . SER A 1 101 ? -0.735 -0.121 9.047 1 59.91 101 SER A N 1
ATOM 791 C CA . SER A 1 101 ? 0.276 -0.986 9.648 1 59.91 101 SER A CA 1
ATOM 792 C C . SER A 1 101 ? -0.353 -2.24 10.25 1 59.91 101 SER A C 1
ATOM 794 O O . SER A 1 101 ? 0.189 -3.338 10.109 1 59.91 101 SER A O 1
ATOM 796 N N . ALA A 1 102 ? -1.504 -2.094 10.875 1 56.91 102 ALA A N 1
ATOM 797 C CA . ALA A 1 102 ? -2.207 -3.234 11.461 1 56.91 102 ALA A CA 1
ATOM 798 C C . ALA A 1 102 ? -2.656 -4.215 10.383 1 56.91 102 ALA A C 1
ATOM 800 O O . ALA A 1 102 ? -2.545 -5.43 10.555 1 56.91 102 ALA A O 1
ATOM 801 N N . ALA A 1 103 ? -3.156 -3.611 9.414 1 56.38 103 ALA A N 1
ATOM 802 C CA . ALA A 1 103 ? -3.594 -4.453 8.297 1 56.38 103 ALA A CA 1
ATOM 803 C C . ALA A 1 103 ? -2.42 -5.215 7.695 1 56.38 103 ALA A C 1
ATOM 805 O O . ALA A 1 103 ? -2.547 -6.395 7.359 1 56.38 103 ALA A O 1
ATOM 806 N N . GLU A 1 104 ? -1.374 -4.539 7.613 1 55.94 104 GLU A N 1
ATOM 807 C CA . GLU A 1 104 ? -0.171 -5.188 7.102 1 55.94 104 GLU A CA 1
ATOM 808 C C . GLU A 1 104 ? 0.328 -6.266 8.062 1 55.94 104 GLU A C 1
ATOM 810 O O . GLU A 1 104 ? 0.757 -7.34 7.629 1 55.94 104 GLU A O 1
ATOM 815 N N . ARG A 1 105 ? 0.266 -6.012 9.375 1 56.78 105 ARG A N 1
ATOM 816 C CA . ARG A 1 105 ? 0.664 -7.004 10.367 1 56.78 105 ARG A CA 1
ATOM 817 C C . ARG A 1 105 ? -0.249 -8.227 10.32 1 56.78 105 ARG A C 1
ATOM 819 O O . ARG A 1 105 ? 0.222 -9.359 10.398 1 56.78 105 ARG A O 1
ATOM 826 N N . VAL A 1 106 ? -1.523 -7.98 10.258 1 51 106 VAL A N 1
ATOM 827 C CA . VAL A 1 106 ? -2.49 -9.07 10.172 1 51 106 VAL A CA 1
ATOM 828 C C . VAL A 1 106 ? -2.266 -9.867 8.891 1 51 106 VAL A C 1
ATOM 830 O O . VAL A 1 106 ? -2.287 -11.102 8.906 1 51 106 VAL A O 1
ATOM 833 N N . ALA A 1 107 ? -1.997 -9.211 7.883 1 53.56 107 ALA A N 1
ATOM 834 C CA . ALA A 1 107 ? -1.738 -9.867 6.605 1 53.56 107 ALA A CA 1
ATOM 835 C C . ALA A 1 107 ? -0.484 -10.734 6.676 1 53.56 107 ALA A C 1
ATOM 837 O O . ALA A 1 107 ? -0.455 -11.844 6.133 1 53.56 107 ALA A O 1
ATOM 838 N N . LEU A 1 108 ? 0.547 -10.266 7.332 1 54.22 108 LEU A N 1
ATOM 839 C CA . LEU A 1 108 ? 1.774 -11.031 7.52 1 54.22 108 LEU A CA 1
ATOM 840 C C . LEU A 1 108 ? 1.528 -12.242 8.414 1 54.22 108 LEU A C 1
ATOM 842 O O . LEU A 1 108 ? 2.045 -13.328 8.148 1 54.22 108 LEU A O 1
ATOM 846 N N . LEU A 1 109 ? 0.792 -11.984 9.398 1 55.53 109 LEU A N 1
ATOM 847 C CA . LEU A 1 109 ? 0.46 -13.07 10.32 1 55.53 109 LEU A CA 1
ATOM 848 C C . LEU A 1 109 ? -0.399 -14.125 9.625 1 55.53 109 LEU A C 1
ATOM 850 O O . LEU A 1 109 ? -0.223 -15.32 9.859 1 55.53 109 LEU A O 1
ATOM 854 N N . SER A 1 110 ? -1.235 -13.727 8.836 1 52.41 110 SER A N 1
ATOM 855 C CA . SER A 1 110 ? -2.111 -14.648 8.117 1 52.41 110 SER A CA 1
ATOM 856 C C . SER A 1 110 ? -1.347 -15.422 7.051 1 52.41 110 SER A C 1
ATOM 858 O O . SER A 1 110 ? -1.671 -16.578 6.762 1 52.41 110 SER A O 1
ATOM 860 N N . SER A 1 111 ? -0.481 -14.82 6.461 1 50.94 111 SER A N 1
ATOM 861 C CA . SER A 1 111 ? 0.331 -15.516 5.465 1 50.94 111 SER A CA 1
ATOM 862 C C . SER A 1 111 ? 1.232 -16.562 6.109 1 50.94 111 SER A C 1
ATOM 864 O O . SER A 1 111 ? 1.488 -17.609 5.523 1 50.94 111 SER A O 1
ATOM 866 N N . ASN A 1 112 ? 1.766 -16.281 7.27 1 46.66 112 ASN A N 1
ATOM 867 C CA . ASN A 1 112 ? 2.58 -17.25 7.992 1 46.66 112 ASN A CA 1
ATOM 868 C C . ASN A 1 112 ? 1.742 -18.422 8.5 1 46.66 112 ASN A C 1
ATOM 870 O O . ASN A 1 112 ? 2.244 -19.531 8.641 1 46.66 112 ASN A O 1
ATOM 874 N N . HIS A 1 113 ? 0.578 -18.234 8.734 1 46.94 113 HIS A N 1
ATOM 875 C CA . HIS A 1 113 ? -0.243 -19.328 9.242 1 46.94 113 HIS A CA 1
ATOM 876 C C . HIS A 1 113 ? -0.525 -20.359 8.148 1 46.94 113 HIS A C 1
ATOM 878 O O . HIS A 1 113 ? -0.673 -21.547 8.43 1 46.94 113 HIS A O 1
ATOM 884 N N . ASP A 1 114 ? -0.541 -19.969 6.961 1 42.78 114 ASP A N 1
ATOM 885 C CA . ASP A 1 114 ? -0.906 -20.969 5.965 1 42.78 114 ASP A CA 1
ATOM 886 C C . ASP A 1 114 ? 0.28 -21.875 5.629 1 42.78 114 ASP A C 1
ATOM 888 O O . ASP A 1 114 ? 0.104 -22.969 5.082 1 42.78 114 ASP A O 1
ATOM 892 N N . GLN A 1 115 ? 1.479 -21.406 5.848 1 40.19 115 GLN A N 1
ATOM 893 C CA . GLN A 1 115 ? 2.576 -22.312 5.523 1 40.19 115 GLN A CA 1
ATOM 894 C C . GLN A 1 115 ? 2.756 -23.359 6.613 1 40.19 115 GLN A C 1
ATOM 896 O O . GLN A 1 115 ? 3.451 -24.359 6.406 1 40.19 115 GLN A O 1
ATOM 901 N N . SER A 1 116 ? 2.359 -23.016 7.797 1 40.06 116 SER A N 1
ATOM 902 C CA . SER A 1 116 ? 2.699 -23.969 8.836 1 40.06 116 SER A CA 1
ATOM 903 C C . SER A 1 116 ? 1.906 -25.266 8.68 1 40.06 116 SER A C 1
ATOM 905 O O . SER A 1 116 ? 2.158 -26.25 9.383 1 40.06 116 SER A O 1
ATOM 907 N N . GLN A 1 117 ? 0.771 -25.141 8.023 1 37.25 117 GLN A N 1
ATOM 908 C CA . GLN A 1 117 ? 0.048 -26.406 8.156 1 37.25 117 GLN A CA 1
ATOM 909 C C . GLN A 1 117 ? 0.676 -27.5 7.293 1 37.25 117 GLN A C 1
ATOM 911 O O . GLN A 1 117 ? 0.074 -28.547 7.078 1 37.25 117 GLN A O 1
ATOM 916 N N . SER A 1 118 ? 1.764 -27.219 6.551 1 37.62 118 SER A N 1
ATOM 917 C CA . SER A 1 118 ? 2.287 -28.484 6.023 1 37.62 118 SER A CA 1
ATOM 918 C C . SER A 1 118 ? 2.719 -29.422 7.145 1 37.62 118 SER A C 1
ATOM 920 O O . SER A 1 118 ? 3.635 -29.094 7.906 1 37.62 118 SER A O 1
ATOM 922 N N . SER A 1 119 ? 1.763 -30.047 7.844 1 36.81 119 SER A N 1
ATOM 923 C CA . SER A 1 119 ? 1.912 -31.188 8.742 1 36.81 119 SER A CA 1
ATOM 924 C C . SER A 1 119 ? 2.941 -32.188 8.211 1 36.81 119 SER A C 1
ATOM 926 O O . SER A 1 119 ? 2.711 -32.844 7.191 1 36.81 119 SER A O 1
ATOM 928 N N . TYR A 1 120 ? 4.219 -31.875 8.133 1 34.03 120 TYR A N 1
ATOM 929 C CA . TYR A 1 120 ? 5.195 -32.938 8.078 1 34.03 120 TYR A CA 1
ATOM 930 C C . TYR A 1 120 ? 4.84 -34.062 9.062 1 34.03 120 TYR A C 1
ATOM 932 O O . TYR A 1 120 ? 4.484 -33.781 10.211 1 34.03 120 TYR A O 1
ATOM 940 N N . GLY A 1 121 ? 4.066 -35.094 8.633 1 34.88 121 GLY A N 1
ATOM 941 C CA . GLY A 1 121 ? 3.947 -36.406 9.305 1 34.88 121 GLY A CA 1
ATOM 942 C C . GLY A 1 121 ? 5.246 -36.875 9.922 1 34.88 121 GLY A C 1
ATOM 943 O O . GLY A 1 121 ? 6.305 -36.781 9.297 1 34.88 121 GLY A O 1
ATOM 944 N N . ASN A 1 122 ? 5.438 -36.531 11.148 1 35.12 122 ASN A N 1
ATOM 945 C CA . ASN A 1 122 ? 6.5 -37.094 11.992 1 35.12 122 ASN A CA 1
ATOM 946 C C . ASN A 1 122 ? 6.621 -38.594 11.836 1 35.12 122 ASN A C 1
ATOM 948 O O . ASN A 1 122 ? 5.703 -39.344 12.203 1 35.12 122 ASN A O 1
ATOM 952 N N . PRO A 1 123 ? 7.289 -39.062 10.773 1 38.91 123 PRO A N 1
ATOM 953 C CA . PRO A 1 123 ? 7.465 -40.5 10.57 1 38.91 123 PRO A CA 1
ATOM 954 C C . PRO A 1 123 ? 8.023 -41.188 11.805 1 38.91 123 PRO A C 1
ATOM 956 O O . PRO A 1 123 ? 8.109 -42.438 11.828 1 38.91 123 PRO A O 1
ATOM 959 N N . TRP A 1 124 ? 8.664 -40.406 12.664 1 36.16 124 TRP A N 1
ATOM 960 C CA . TRP A 1 124 ? 9.562 -41.219 13.461 1 36.16 124 TRP A CA 1
ATOM 961 C C . TRP A 1 124 ? 8.789 -42.094 14.438 1 36.16 124 TRP A C 1
ATOM 963 O O . TRP A 1 124 ? 9.375 -42.719 15.336 1 36.16 124 TRP A O 1
ATOM 973 N N . LEU A 1 125 ? 7.539 -41.844 14.547 1 29.7 125 LEU A N 1
ATOM 974 C CA . LEU A 1 125 ? 7.105 -42.562 15.75 1 29.7 125 LEU A CA 1
ATOM 975 C C . LEU A 1 125 ? 7.273 -44.062 15.602 1 29.7 125 LEU A C 1
ATOM 977 O O . LEU A 1 125 ? 6.617 -44.844 16.297 1 29.7 125 LEU A O 1
ATOM 981 N N . ASP A 1 126 ? 8.125 -44.469 14.664 1 32.66 126 ASP A N 1
ATOM 982 C CA . ASP A 1 126 ? 8.227 -45.938 14.773 1 32.66 126 ASP A CA 1
ATOM 983 C C . ASP A 1 126 ? 8.695 -46.344 16.172 1 32.66 126 ASP A C 1
ATOM 985 O O . ASP A 1 126 ? 9.82 -46.031 16.562 1 32.66 126 ASP A O 1
ATOM 989 N N . THR A 1 127 ? 7.883 -46.188 17.172 1 28.75 127 THR A N 1
ATOM 990 C CA . THR A 1 127 ? 8.078 -46.812 18.484 1 28.75 127 THR A CA 1
ATOM 991 C C . THR A 1 127 ? 8.516 -48.25 18.359 1 28.75 127 THR A C 1
ATOM 993 O O . THR A 1 127 ? 8.008 -49 17.516 1 28.75 127 THR A O 1
ATOM 996 N N . ARG A 1 128 ? 9.711 -48.562 18.922 1 31.06 128 ARG A N 1
ATOM 997 C CA . ARG A 1 128 ? 10.43 -49.781 19.281 1 31.06 128 ARG A CA 1
ATOM 998 C C . ARG A 1 128 ? 9.516 -50.781 20 1 31.06 128 ARG A C 1
ATOM 1000 O O . ARG A 1 128 ? 9.211 -50.594 21.188 1 31.06 128 ARG A O 1
ATOM 1007 N N . LYS A 1 129 ? 8.156 -50.938 19.625 1 30.92 129 LYS A N 1
ATOM 1008 C CA . LYS A 1 129 ? 7.504 -51.969 20.438 1 30.92 129 LYS A CA 1
ATOM 1009 C C . LYS A 1 129 ? 8.359 -53.219 20.516 1 30.92 129 LYS A C 1
ATOM 1011 O O . LYS A 1 129 ? 8.875 -53.688 19.5 1 30.92 129 LYS A O 1
ATOM 1016 N N . GLY A 1 130 ? 9.078 -53.406 21.656 1 29.16 130 GLY A N 1
ATOM 1017 C CA . GLY A 1 130 ? 9.703 -54.562 22.281 1 29.16 130 GLY A CA 1
ATOM 1018 C C . GLY A 1 130 ? 9 -55.875 21.953 1 29.16 130 GLY A C 1
ATOM 1019 O O . GLY A 1 130 ? 7.781 -55.969 22.109 1 29.16 130 GLY A O 1
ATOM 1020 N N . ILE A 1 131 ? 9.289 -56.406 20.828 1 28.69 131 ILE A N 1
ATOM 1021 C CA . ILE A 1 131 ? 8.961 -57.781 20.531 1 28.69 131 ILE A CA 1
ATOM 1022 C C . ILE A 1 131 ? 9.344 -58.688 21.703 1 28.69 131 ILE A C 1
ATOM 1024 O O . ILE A 1 131 ? 10.523 -58.781 22.062 1 28.69 131 ILE A O 1
ATOM 1028 N N . LEU A 1 132 ? 8.586 -58.5 22.812 1 28.94 132 LEU A N 1
ATOM 1029 C CA . LEU A 1 132 ? 8.602 -59.5 23.875 1 28.94 132 LEU A CA 1
ATOM 1030 C C . LEU A 1 132 ? 8.617 -60.906 23.297 1 28.94 132 LEU A C 1
ATOM 1032 O O . LEU A 1 132 ? 7.699 -61.312 22.578 1 28.94 132 LEU A O 1
ATOM 1036 N N . ILE A 1 133 ? 9.797 -61.219 22.766 1 31.23 133 ILE A N 1
ATOM 1037 C CA . ILE A 1 133 ? 10.109 -62.594 22.453 1 31.23 133 ILE A CA 1
ATOM 1038 C C . ILE A 1 133 ? 9.695 -63.5 23.625 1 31.23 133 ILE A C 1
ATOM 1040 O O . ILE A 1 133 ? 10.188 -63.344 24.75 1 31.23 133 ILE A O 1
ATOM 1044 N N . PHE A 1 134 ? 8.383 -63.75 23.672 1 30.94 134 PHE A N 1
ATOM 1045 C CA . PHE A 1 134 ? 7.84 -64.812 24.516 1 30.94 134 PHE A CA 1
ATOM 1046 C C . PHE A 1 134 ? 8.656 -66.125 24.375 1 30.94 134 PHE A C 1
ATOM 1048 O O . PHE A 1 134 ? 8.758 -66.688 23.297 1 30.94 134 PHE A O 1
ATOM 1055 N N . HIS A 1 135 ? 9.883 -66 24.969 1 27.47 135 HIS A N 1
ATOM 1056 C CA . HIS A 1 135 ? 10.344 -67.312 25.375 1 27.47 135 HIS A CA 1
ATOM 1057 C C . HIS A 1 135 ? 9.445 -67.875 26.469 1 27.47 135 HIS A C 1
ATOM 1059 O O . HIS A 1 135 ? 8.969 -67.188 27.344 1 27.47 135 HIS A O 1
ATOM 1065 N N . MET B 1 1 ? -2.648 41.406 7.426 1 88.88 1 MET B N 1
ATOM 1066 C CA . MET B 1 1 ? -3.668 41.562 8.461 1 88.88 1 MET B CA 1
ATOM 1067 C C . MET B 1 1 ? -4.051 40.188 9.039 1 88.88 1 MET B C 1
ATOM 1069 O O . MET B 1 1 ? -3.855 39.156 8.398 1 88.88 1 MET B O 1
ATOM 1073 N N . TRP B 1 2 ? -4.426 40.156 10.297 1 95.75 2 TRP B N 1
ATOM 1074 C CA . TRP B 1 2 ? -4.766 38.969 11.062 1 95.75 2 TRP B CA 1
ATOM 1075 C C . TRP B 1 2 ? -5.785 38.094 10.32 1 95.75 2 TRP B C 1
ATOM 1077 O O . TRP B 1 2 ? -5.652 36.875 10.258 1 95.75 2 TRP B O 1
ATOM 1087 N N . GLN B 1 3 ? -6.723 38.781 9.648 1 95.06 3 GLN B N 1
ATOM 1088 C CA . GLN B 1 3 ? -7.789 38.094 8.938 1 95.06 3 GLN B CA 1
ATOM 1089 C C . GLN B 1 3 ? -7.246 37.375 7.715 1 95.06 3 GLN B C 1
ATOM 1091 O O . GLN B 1 3 ? -7.703 36.25 7.387 1 95.06 3 GLN B O 1
ATOM 1096 N N . ALA B 1 4 ? -6.32 37.938 7.059 1 96.31 4 ALA B N 1
ATOM 1097 C CA . ALA B 1 4 ? -5.707 37.312 5.895 1 96.31 4 ALA B CA 1
ATOM 1098 C C . ALA B 1 4 ? -4.918 36.062 6.293 1 96.31 4 ALA B C 1
ATOM 1100 O O . ALA B 1 4 ? -4.988 35.031 5.621 1 96.31 4 ALA B O 1
ATOM 1101 N N . ASP B 1 5 ? -4.18 36.188 7.355 1 97 5 ASP B N 1
ATOM 1102 C CA . ASP B 1 5 ? -3.406 35.062 7.859 1 97 5 ASP B CA 1
ATOM 1103 C C . ASP B 1 5 ? -4.324 33.906 8.297 1 97 5 ASP B C 1
ATOM 1105 O O . ASP B 1 5 ? -4.016 32.75 8.062 1 97 5 ASP B O 1
ATOM 1109 N N . TYR B 1 6 ? -5.418 34.281 8.898 1 97.75 6 TYR B N 1
ATOM 1110 C CA . TYR B 1 6 ? -6.395 33.281 9.305 1 97.75 6 TYR B CA 1
ATOM 1111 C C . TYR B 1 6 ? -6.961 32.562 8.094 1 97.75 6 TYR B C 1
ATOM 1113 O O . TYR B 1 6 ? -7.078 31.328 8.102 1 97.75 6 TYR B O 1
ATOM 1121 N N . SER B 1 7 ? -7.312 33.281 7.09 1 97.75 7 SER B N 1
ATOM 1122 C CA . SER B 1 7 ? -7.852 32.688 5.871 1 97.75 7 SER B CA 1
ATOM 1123 C C . SER B 1 7 ? -6.844 31.75 5.23 1 97.75 7 SER B C 1
ATOM 1125 O O . SER B 1 7 ? -7.227 30.703 4.699 1 97.75 7 SER B O 1
ATOM 1127 N N . SER B 1 8 ? -5.562 32.125 5.242 1 97.75 8 SER B N 1
ATOM 1128 C CA . SER B 1 8 ? -4.504 31.25 4.723 1 97.75 8 SER B CA 1
ATOM 1129 C C . SER B 1 8 ? -4.426 29.938 5.504 1 97.75 8 SER B C 1
ATOM 1131 O O . SER B 1 8 ? -4.234 28.875 4.918 1 97.75 8 SER B O 1
ATOM 1133 N N . CYS B 1 9 ? -4.609 30 6.855 1 98.25 9 CYS B N 1
ATOM 1134 C CA . CYS B 1 9 ? -4.609 28.812 7.688 1 98.25 9 CYS B CA 1
ATOM 1135 C C . CYS B 1 9 ? -5.797 27.906 7.352 1 98.25 9 CYS B C 1
ATOM 1137 O O . CYS B 1 9 ? -5.652 26.688 7.27 1 98.25 9 CYS B O 1
ATOM 1139 N N . GLN B 1 10 ? -6.953 28.578 7.121 1 98.12 10 GLN B N 1
ATOM 1140 C CA . GLN B 1 10 ? -8.148 27.812 6.77 1 98.12 10 GLN B CA 1
ATOM 1141 C C . GLN B 1 10 ? -7.953 27.062 5.457 1 98.12 10 GLN B C 1
ATOM 1143 O O . GLN B 1 10 ? -8.367 25.906 5.332 1 98.12 10 GLN B O 1
ATOM 1148 N N . GLN B 1 11 ? -7.316 27.734 4.551 1 98.19 11 GLN B N 1
ATOM 1149 C CA . GLN B 1 11 ? -7.059 27.094 3.262 1 98.19 11 GLN B CA 1
ATOM 1150 C C . GLN B 1 11 ? -6.109 25.906 3.408 1 98.19 11 GLN B C 1
ATOM 1152 O O . GLN B 1 11 ? -6.336 24.859 2.818 1 98.19 11 GLN B O 1
ATOM 1157 N N . LEU B 1 12 ? -5.066 26.094 4.121 1 98.31 12 LEU B N 1
ATOM 1158 C CA . LEU B 1 12 ? -4.121 25 4.34 1 98.31 12 LEU B CA 1
ATOM 1159 C C . LEU B 1 12 ? -4.793 23.828 5.051 1 98.31 12 LEU B C 1
ATOM 1161 O O . LEU B 1 12 ? -4.516 22.672 4.746 1 98.31 12 LEU B O 1
ATOM 1165 N N . CYS B 1 13 ? -5.695 24.172 6.043 1 98.19 13 CYS B N 1
ATOM 1166 C CA . CYS B 1 13 ? -6.465 23.125 6.707 1 98.19 13 CYS B CA 1
ATOM 1167 C C . CYS B 1 13 ? -7.238 22.297 5.691 1 98.19 13 CYS B C 1
ATOM 1169 O O . CYS B 1 13 ? -7.25 21.062 5.77 1 98.19 13 CYS B O 1
ATOM 1171 N N . GLN B 1 14 ? -7.828 22.953 4.766 1 98 14 GLN B N 1
ATOM 1172 C CA . GLN B 1 14 ? -8.602 22.281 3.732 1 98 14 GLN B CA 1
ATOM 1173 C C . GLN B 1 14 ? -7.707 21.406 2.854 1 98 14 GLN B C 1
ATOM 1175 O O . GLN B 1 14 ? -8.055 20.266 2.539 1 98 14 GLN B O 1
ATOM 1180 N N . ASP B 1 15 ? -6.594 21.938 2.461 1 98 15 ASP B N 1
ATOM 1181 C CA . ASP B 1 15 ? -5.648 21.188 1.633 1 98 15 ASP B CA 1
ATOM 1182 C C . ASP B 1 15 ? -5.172 19.922 2.34 1 98 15 ASP B C 1
ATOM 1184 O O . ASP B 1 15 ? -5.098 18.859 1.729 1 98 15 ASP B O 1
ATOM 1188 N N . VAL B 1 16 ? -4.898 20.062 3.57 1 98 16 VAL B N 1
ATOM 1189 C CA . VAL B 1 16 ? -4.41 18.938 4.359 1 98 16 VAL B CA 1
ATOM 1190 C C . VAL B 1 16 ? -5.516 17.891 4.5 1 98 16 VAL B C 1
ATOM 1192 O O . VAL B 1 16 ? -5.262 16.688 4.359 1 98 16 VAL B O 1
ATOM 1195 N N . ALA B 1 17 ? -6.73 18.391 4.75 1 97.56 17 ALA B N 1
ATOM 1196 C CA . ALA B 1 17 ? -7.863 17.469 4.852 1 97.56 17 ALA B CA 1
ATOM 1197 C C . ALA B 1 17 ? -8.039 16.672 3.568 1 97.56 17 ALA B C 1
ATOM 1199 O O . ALA B 1 17 ? -8.266 15.453 3.615 1 97.56 17 ALA B O 1
ATOM 1200 N N . GLU B 1 18 ? -7.848 17.328 2.471 1 97.44 18 GLU B N 1
ATOM 1201 C CA . GLU B 1 18 ? -7.977 16.688 1.17 1 97.44 18 GLU B CA 1
ATOM 1202 C C . GLU B 1 18 ? -6.863 15.664 0.948 1 97.44 18 GLU B C 1
ATOM 1204 O O . GLU B 1 18 ? -7.113 14.555 0.478 1 97.44 18 GLU B O 1
ATOM 1209 N N . SER B 1 19 ? -5.699 16.062 1.306 1 95.81 19 SER B N 1
ATOM 1210 C CA . SER B 1 19 ? -4.555 15.172 1.152 1 95.81 19 SER B CA 1
ATOM 1211 C C . SER B 1 19 ? -4.707 13.922 2.01 1 95.81 19 SER B C 1
ATOM 1213 O O . SER B 1 19 ? -4.363 12.82 1.579 1 95.81 19 SER B O 1
ATOM 1215 N N . ILE B 1 20 ? -5.211 14.031 3.184 1 95.25 20 ILE B N 1
ATOM 1216 C CA . ILE B 1 20 ? -5.449 12.898 4.074 1 95.25 20 ILE B CA 1
ATOM 1217 C C . ILE B 1 20 ? -6.488 11.969 3.461 1 95.25 20 ILE B C 1
ATOM 1219 O O . ILE B 1 20 ? -6.312 10.75 3.459 1 95.25 20 ILE B O 1
ATOM 1223 N N . ASN B 1 21 ? -7.504 12.523 2.959 1 94.06 21 ASN B N 1
ATOM 1224 C CA . ASN B 1 21 ? -8.555 11.734 2.328 1 94.06 21 ASN B CA 1
ATOM 1225 C C . ASN B 1 21 ? -8.023 10.953 1.126 1 94.06 21 ASN B C 1
ATOM 1227 O O . ASN B 1 21 ? -8.352 9.781 0.942 1 94.06 21 ASN B O 1
ATOM 1231 N N . ASP B 1 22 ? -7.266 11.633 0.333 1 91.5 22 ASP B N 1
ATOM 1232 C CA . ASP B 1 22 ? -6.668 10.992 -0.837 1 91.5 22 ASP B CA 1
ATOM 1233 C C . ASP B 1 22 ? -5.781 9.82 -0.432 1 91.5 2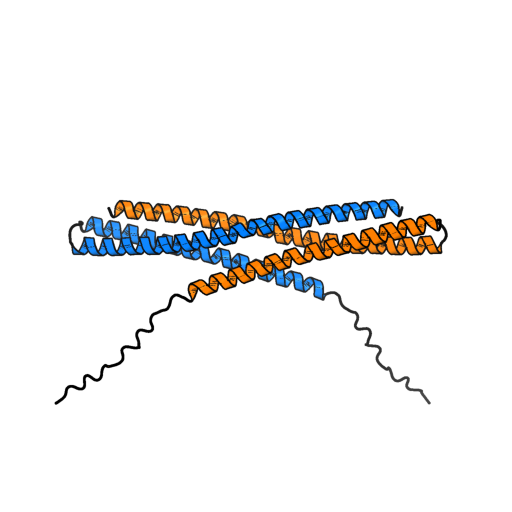2 ASP B C 1
ATOM 1235 O O . ASP B 1 22 ? -5.859 8.742 -1.022 1 91.5 22 ASP B O 1
ATOM 1239 N N . ARG B 1 23 ? -4.988 10.086 0.459 1 89.5 23 ARG B N 1
ATOM 1240 C CA . ARG B 1 23 ? -4.117 9.031 0.97 1 89.5 23 ARG B CA 1
ATOM 1241 C C . ARG B 1 23 ? -4.93 7.848 1.484 1 89.5 23 ARG B C 1
ATOM 1243 O O . ARG B 1 23 ? -4.586 6.691 1.226 1 89.5 23 ARG B O 1
ATOM 1250 N N . ASN B 1 24 ? -5.977 8.164 2.275 1 86.56 24 ASN B N 1
ATOM 1251 C CA . ASN B 1 24 ? -6.812 7.117 2.842 1 86.56 24 ASN B CA 1
ATOM 1252 C C . ASN B 1 24 ? -7.48 6.281 1.753 1 86.56 24 ASN B C 1
ATOM 1254 O O . ASN B 1 24 ? -7.633 5.066 1.899 1 86.56 24 ASN B O 1
ATOM 1258 N N . LYS B 1 25 ? -7.895 6.879 0.726 1 86.69 25 LYS B N 1
ATOM 1259 C CA . LYS B 1 25 ? -8.469 6.16 -0.411 1 86.69 25 LYS B CA 1
ATOM 1260 C C . LYS B 1 25 ? -7.453 5.191 -1.015 1 86.69 25 LYS B C 1
ATOM 1262 O O . LYS B 1 25 ? -7.793 4.051 -1.336 1 86.69 25 LYS B O 1
ATOM 1267 N N . GLU B 1 26 ? -6.234 5.699 -1.185 1 83.25 26 GLU B N 1
ATOM 1268 C CA . GLU B 1 26 ? -5.176 4.859 -1.734 1 83.25 26 GLU B CA 1
ATOM 1269 C C . GLU B 1 26 ? -4.91 3.648 -0.845 1 83.25 26 GLU B C 1
ATOM 1271 O O . GLU B 1 26 ? -4.691 2.541 -1.342 1 83.25 26 GLU B O 1
ATOM 1276 N N . ILE B 1 27 ? -4.93 3.852 0.446 1 80.25 27 ILE B N 1
ATOM 1277 C CA . ILE B 1 27 ? -4.699 2.787 1.416 1 80.25 27 ILE B CA 1
ATOM 1278 C C . ILE B 1 27 ? -5.816 1.753 1.324 1 80.25 27 ILE B C 1
ATOM 1280 O O . ILE B 1 27 ? -5.562 0.547 1.36 1 80.25 27 ILE B O 1
ATOM 1284 N N . ARG B 1 28 ? -7.043 2.205 1.159 1 80.25 28 ARG B N 1
ATOM 1285 C CA . ARG B 1 28 ? -8.18 1.299 1.029 1 80.25 28 ARG B CA 1
ATOM 1286 C C . ARG B 1 28 ? -8.062 0.457 -0.238 1 80.25 28 ARG B C 1
ATOM 1288 O O . ARG B 1 28 ? -8.43 -0.721 -0.241 1 80.25 28 ARG B O 1
ATOM 1295 N N . LEU B 1 29 ? -7.547 1.077 -1.191 1 76.25 29 LEU B N 1
ATOM 1296 C CA . LEU B 1 29 ? -7.328 0.354 -2.439 1 76.25 29 LEU B CA 1
ATOM 1297 C C . LEU B 1 29 ? -6.262 -0.722 -2.266 1 76.25 29 LEU B C 1
ATOM 1299 O O . LEU B 1 29 ? -6.254 -1.718 -2.992 1 76.25 29 LEU B O 1
ATOM 1303 N N . GLY B 1 30 ? -5.391 -0.518 -1.339 1 75.12 30 GLY B N 1
ATOM 1304 C CA . GLY B 1 30 ? -4.395 -1.524 -1.012 1 75.12 30 GLY B CA 1
ATOM 1305 C C . GLY B 1 30 ? -5 -2.832 -0.536 1 75.12 30 GLY B C 1
ATOM 1306 O O . GLY B 1 30 ? -4.387 -3.893 -0.671 1 75.12 30 GLY B O 1
ATOM 1307 N N . GLY B 1 31 ? -6.129 -2.742 0.148 1 72.81 31 GLY B N 1
ATOM 1308 C CA . GLY B 1 31 ? -6.852 -3.957 0.488 1 72.81 31 GLY B CA 1
ATOM 1309 C C . GLY B 1 31 ? -7.055 -4.883 -0.696 1 72.81 31 GLY B C 1
ATOM 1310 O O . GLY B 1 31 ? -6.996 -6.105 -0.551 1 72.81 31 GLY B O 1
ATOM 1311 N N . SER B 1 32 ? -7.141 -4.332 -1.788 1 79.19 32 SER B N 1
ATOM 1312 C CA . SER B 1 32 ? -7.266 -5.082 -3.033 1 79.19 32 SER B CA 1
ATOM 1313 C C . SER B 1 32 ? -5.98 -5.844 -3.35 1 79.19 32 SER B C 1
ATOM 1315 O O . SER B 1 32 ? -6.027 -6.977 -3.832 1 79.19 32 SER B O 1
ATOM 1317 N N . VAL B 1 33 ? -4.891 -5.336 -2.887 1 81.44 33 VAL B N 1
ATOM 1318 C CA . VAL B 1 33 ? -3.592 -5.957 -3.125 1 81.44 33 VAL B CA 1
ATOM 1319 C C . VAL B 1 33 ? -3.496 -7.273 -2.352 1 81.44 33 VAL B C 1
ATOM 1321 O O . VAL B 1 33 ? -3.033 -8.281 -2.885 1 81.44 33 VAL B O 1
ATOM 1324 N N . SER B 1 34 ? -3.902 -7.246 -1.112 1 81.31 34 SER B N 1
ATOM 1325 C CA . SER B 1 34 ? -3.895 -8.445 -0.285 1 81.31 34 SER B CA 1
ATOM 1326 C C . SER B 1 34 ? -4.754 -9.547 -0.9 1 81.31 34 SER B C 1
ATOM 1328 O O . SER B 1 34 ? -4.363 -10.719 -0.907 1 81.31 34 SER B O 1
ATOM 1330 N N . LYS B 1 35 ? -5.887 -9.156 -1.407 1 87.06 35 LYS B N 1
ATOM 1331 C CA . LYS B 1 35 ? -6.785 -10.117 -2.043 1 87.06 35 LYS B CA 1
ATOM 1332 C C . LYS B 1 35 ? -6.148 -10.719 -3.293 1 87.06 35 LYS B C 1
ATOM 1334 O O . LYS B 1 35 ? -6.203 -11.938 -3.5 1 87.06 35 LYS B O 1
ATOM 1339 N N . VAL B 1 36 ? -5.609 -9.898 -4.09 1 89.62 36 VAL B N 1
ATOM 1340 C CA . VAL B 1 36 ? -4.961 -10.352 -5.316 1 89.62 36 VAL B CA 1
ATOM 1341 C C . VAL B 1 36 ? -3.805 -11.289 -4.973 1 89.62 36 VAL B C 1
ATOM 1343 O O . VAL B 1 36 ? -3.6 -12.305 -5.641 1 89.62 36 VAL B O 1
ATOM 1346 N N . ASN B 1 37 ? -3.113 -10.977 -3.896 1 87.94 37 ASN B N 1
ATOM 1347 C CA . ASN B 1 37 ? -2.02 -11.836 -3.451 1 87.94 37 ASN B CA 1
ATOM 1348 C C . ASN B 1 37 ? -2.518 -13.227 -3.068 1 87.94 37 ASN B C 1
ATOM 1350 O O . ASN B 1 37 ? -1.892 -14.234 -3.412 1 87.94 37 ASN B O 1
ATOM 1354 N N . CYS B 1 38 ? -3.574 -13.18 -2.402 1 90.56 38 CYS B N 1
ATOM 1355 C CA . CYS B 1 38 ? -4.164 -14.461 -2.016 1 90.56 38 CYS B CA 1
ATOM 1356 C C . CYS B 1 38 ? -4.531 -15.281 -3.242 1 90.56 38 CYS B C 1
ATOM 1358 O O . CYS B 1 38 ? -4.27 -16.484 -3.287 1 90.56 38 CYS B O 1
ATOM 1360 N N . LEU B 1 39 ? -5.117 -14.656 -4.262 1 94.88 39 LEU B N 1
ATOM 1361 C CA . LEU B 1 39 ? -5.496 -15.336 -5.496 1 94.88 39 LEU B CA 1
ATOM 1362 C C . LEU B 1 39 ? -4.266 -15.859 -6.23 1 94.88 39 LEU B C 1
ATOM 1364 O O . LEU B 1 39 ? -4.285 -16.969 -6.766 1 94.88 39 LEU B O 1
ATOM 1368 N N . ILE B 1 40 ? -3.215 -15.078 -6.23 1 96.5 40 ILE B N 1
ATOM 1369 C CA . ILE B 1 40 ? -1.972 -15.5 -6.867 1 96.5 40 ILE B CA 1
ATOM 1370 C C . ILE B 1 40 ? -1.452 -16.766 -6.191 1 96.5 40 ILE B C 1
ATOM 1372 O O . ILE B 1 40 ? -1.069 -17.734 -6.867 1 96.5 40 ILE B O 1
ATOM 1376 N N . LYS B 1 41 ? -1.484 -16.75 -4.871 1 94.81 41 LYS B N 1
ATOM 1377 C CA . LYS B 1 41 ? -1.002 -17.891 -4.113 1 94.81 41 LYS B CA 1
ATOM 1378 C C . LYS B 1 41 ? -1.828 -19.141 -4.418 1 94.81 41 LYS B C 1
ATOM 1380 O O . LYS B 1 41 ? -1.274 -20.219 -4.652 1 94.81 41 LYS B O 1
ATOM 1385 N N . LYS B 1 42 ? -3.09 -18.984 -4.414 1 97.44 42 LYS B N 1
ATOM 1386 C CA . LYS B 1 42 ? -4 -20.094 -4.73 1 97.44 42 LYS B CA 1
ATOM 1387 C C . LYS B 1 42 ? -3.748 -20.625 -6.141 1 97.44 42 LYS B C 1
ATOM 1389 O O . LYS B 1 42 ? -3.68 -21.828 -6.344 1 97.44 42 LYS B O 1
ATOM 1394 N N . ASP B 1 43 ? -3.629 -19.781 -7.109 1 98.25 43 ASP B N 1
ATOM 1395 C CA . ASP B 1 43 ? -3.416 -20.172 -8.5 1 98.25 43 ASP B CA 1
ATOM 1396 C C . ASP B 1 43 ? -2.066 -20.859 -8.68 1 98.25 43 ASP B C 1
ATOM 1398 O O . ASP B 1 43 ? -1.948 -21.812 -9.461 1 98.25 43 ASP B O 1
ATOM 1402 N N . LEU B 1 44 ? -1.062 -20.375 -7.941 1 97.88 44 LEU B N 1
ATOM 1403 C CA . LEU B 1 44 ? 0.252 -21 -8.008 1 97.88 44 LEU B CA 1
ATOM 1404 C C . LEU B 1 44 ? 0.199 -22.422 -7.465 1 97.88 44 LEU B C 1
ATOM 1406 O O . LEU B 1 44 ? 0.817 -23.328 -8.031 1 97.88 44 LEU B O 1
ATOM 1410 N N . LEU B 1 45 ? -0.525 -22.578 -6.383 1 97.69 45 LEU B N 1
ATOM 1411 C CA . LEU B 1 45 ? -0.708 -23.906 -5.812 1 97.69 45 LEU B CA 1
ATOM 1412 C C . LEU B 1 45 ? -1.391 -24.844 -6.809 1 97.69 45 LEU B C 1
ATOM 1414 O O . LEU B 1 45 ? -0.974 -25.984 -6.977 1 97.69 45 LEU B O 1
ATOM 1418 N N . ASN B 1 46 ? -2.428 -24.375 -7.426 1 98.25 46 ASN B N 1
ATOM 1419 C CA . ASN B 1 46 ? -3.127 -25.141 -8.453 1 98.25 46 ASN B CA 1
ATOM 1420 C C . ASN B 1 46 ? -2.201 -25.5 -9.617 1 98.25 46 ASN B C 1
ATOM 1422 O O . ASN B 1 46 ? -2.207 -26.625 -10.094 1 98.25 46 ASN B O 1
ATOM 1426 N N . LEU B 1 47 ? -1.455 -24.516 -10 1 98.38 47 LEU B N 1
ATOM 1427 C CA . LEU B 1 47 ? -0.521 -24.703 -11.102 1 98.38 47 LEU B CA 1
ATOM 1428 C C . LEU B 1 47 ? 0.509 -25.781 -10.766 1 98.38 47 LEU B C 1
ATOM 1430 O O . LEU B 1 47 ? 0.818 -26.625 -11.602 1 98.38 47 LEU B O 1
ATOM 1434 N N . LYS B 1 48 ? 1.051 -25.766 -9.539 1 97.75 48 LYS B N 1
ATOM 1435 C CA . LYS B 1 48 ? 1.993 -26.781 -9.094 1 97.75 48 LYS B CA 1
ATOM 1436 C C . LYS B 1 48 ? 1.357 -28.172 -9.133 1 97.75 48 LYS B C 1
ATOM 1438 O O . LYS B 1 48 ? 1.971 -29.125 -9.609 1 97.75 48 LYS B O 1
ATOM 1443 N N . SER B 1 49 ? 0.119 -28.234 -8.703 1 98.19 49 SER B N 1
ATOM 1444 C CA . SER B 1 49 ? -0.615 -29.5 -8.703 1 98.19 49 SER B CA 1
ATOM 1445 C C . SER B 1 49 ? -0.849 -30 -10.125 1 98.19 49 SER B C 1
ATOM 1447 O O . SER B 1 49 ? -0.653 -31.172 -10.414 1 98.19 49 SER B O 1
ATOM 1449 N N . MET B 1 50 ? -1.229 -29.141 -11 1 98.31 50 MET B N 1
ATOM 1450 C CA . MET B 1 50 ? -1.478 -29.484 -12.398 1 98.31 50 MET B CA 1
ATOM 1451 C C . MET B 1 50 ? -0.193 -29.938 -13.078 1 98.31 50 MET B C 1
ATOM 1453 O O . MET B 1 50 ? -0.211 -30.875 -13.883 1 98.31 50 MET B O 1
ATOM 1457 N N . THR B 1 51 ? 0.894 -29.234 -12.75 1 98.31 51 THR B N 1
ATOM 1458 C CA . THR B 1 51 ? 2.182 -29.609 -13.32 1 98.31 51 THR B CA 1
ATOM 1459 C C . THR B 1 51 ? 2.594 -31 -12.852 1 98.31 51 THR B C 1
ATOM 1461 O O . THR B 1 51 ? 3.102 -31.812 -13.641 1 98.31 51 THR B O 1
ATOM 1464 N N . GLU B 1 52 ? 2.377 -31.297 -11.57 1 98.06 52 GLU B N 1
ATOM 1465 C CA . GLU B 1 52 ? 2.674 -32.625 -11.023 1 98.06 52 GLU B CA 1
ATOM 1466 C C . GLU B 1 52 ? 1.82 -33.688 -11.688 1 98.06 52 GLU B C 1
ATOM 1468 O O . GLU B 1 52 ? 2.309 -34.781 -11.984 1 98.06 52 GLU B O 1
ATOM 1473 N N . LYS B 1 53 ? 0.581 -33.438 -11.93 1 98 53 LYS B N 1
ATOM 1474 C CA . LYS B 1 53 ? -0.306 -34.344 -12.633 1 98 53 LYS B CA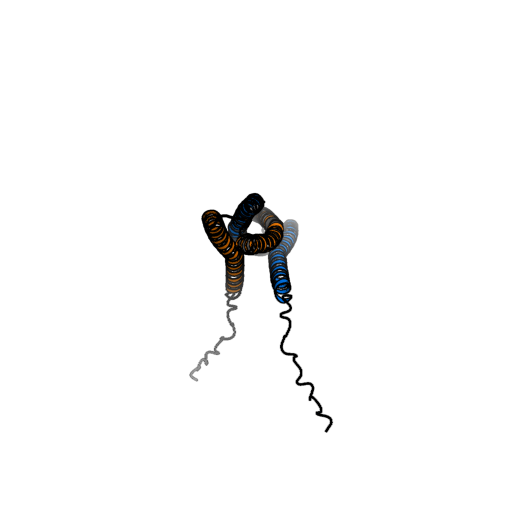 1
ATOM 1475 C C . LYS B 1 53 ? 0.221 -34.656 -14.031 1 98 53 LYS B C 1
ATOM 1477 O O . LYS B 1 53 ? 0.195 -35.812 -14.469 1 98 53 LYS B O 1
ATOM 1482 N N . LEU B 1 54 ? 0.715 -33.688 -14.773 1 97.94 54 LEU B N 1
ATOM 1483 C CA . LEU B 1 54 ? 1.292 -33.844 -16.109 1 97.94 54 LEU B CA 1
ATOM 1484 C C . LEU B 1 54 ? 2.506 -34.781 -16.047 1 97.94 54 LEU B C 1
ATOM 1486 O O . LEU B 1 54 ? 2.682 -35.625 -16.922 1 97.94 54 LEU B O 1
ATOM 1490 N N . ARG B 1 55 ? 3.326 -34.562 -15.023 1 97.88 55 ARG B N 1
ATOM 1491 C CA . ARG B 1 55 ? 4.504 -35.375 -14.828 1 97.88 55 ARG B CA 1
ATOM 1492 C C . ARG B 1 55 ? 4.113 -36.844 -14.609 1 97.88 55 ARG B C 1
ATOM 1494 O O . ARG B 1 55 ? 4.688 -37.75 -15.227 1 97.88 55 ARG B O 1
ATOM 1501 N N . LEU B 1 56 ? 3.139 -37.125 -13.789 1 97.56 56 LEU B N 1
ATOM 1502 C CA . LEU B 1 56 ? 2.68 -38.5 -13.492 1 97.56 56 LEU B CA 1
ATOM 1503 C C . LEU B 1 56 ? 2.082 -39.156 -14.734 1 97.56 56 LEU B C 1
ATOM 1505 O O . LEU B 1 56 ? 2.326 -40.312 -15 1 97.56 56 LEU B O 1
ATOM 1509 N N . ASP B 1 57 ? 1.325 -38.375 -15.508 1 97.19 57 ASP B N 1
ATOM 1510 C CA . ASP B 1 57 ? 0.742 -38.906 -16.75 1 97.19 57 ASP B CA 1
ATOM 1511 C C . ASP B 1 57 ? 1.829 -39.25 -17.75 1 97.19 57 ASP B C 1
ATOM 1513 O O . ASP B 1 57 ? 1.695 -40.25 -18.484 1 97.19 57 ASP B O 1
ATOM 1517 N N . LEU B 1 58 ? 2.881 -38.469 -17.812 1 97.38 58 LEU B N 1
ATOM 1518 C CA . LEU B 1 58 ? 3.996 -38.781 -18.703 1 97.38 58 LEU B CA 1
ATOM 1519 C C . LEU B 1 58 ? 4.676 -40.062 -18.312 1 97.38 58 LEU B C 1
ATOM 1521 O O . LEU B 1 58 ? 4.965 -40.906 -19.172 1 97.38 58 LEU B O 1
ATOM 1525 N N . ILE B 1 59 ? 4.922 -40.312 -17.031 1 96.81 59 ILE B N 1
ATOM 1526 C CA . ILE B 1 59 ? 5.547 -41.531 -16.516 1 96.81 59 ILE B CA 1
ATOM 1527 C C . ILE B 1 59 ? 4.68 -42.719 -16.859 1 96.81 59 ILE B C 1
ATOM 1529 O O . ILE B 1 59 ? 5.18 -43.75 -17.344 1 96.81 59 ILE B O 1
ATOM 1533 N N . ARG B 1 60 ? 3.373 -42.594 -16.703 1 95.94 60 ARG B N 1
ATOM 1534 C CA . ARG B 1 60 ? 2.432 -43.688 -17 1 95.94 60 ARG B CA 1
ATOM 1535 C C . ARG B 1 60 ? 2.422 -44 -18.484 1 95.94 60 ARG B C 1
ATOM 1537 O O . ARG B 1 60 ? 2.447 -45.188 -18.859 1 95.94 60 ARG B O 1
ATOM 1544 N N . SER B 1 61 ? 2.383 -43.062 -19.328 1 95.06 61 SER B N 1
ATOM 1545 C CA . SER B 1 61 ? 2.355 -43.25 -20.766 1 95.06 61 SER B CA 1
ATOM 1546 C C . SER B 1 61 ? 3.643 -43.906 -21.266 1 95.06 61 SER B C 1
ATOM 1548 O O . SER B 1 61 ? 3.615 -44.75 -22.172 1 95.06 61 SER B O 1
ATOM 1550 N N . ALA B 1 62 ? 4.773 -43.562 -20.703 1 95.06 62 ALA B N 1
ATOM 1551 C CA . ALA B 1 62 ? 6.07 -44.125 -21.062 1 95.06 62 ALA B CA 1
ATOM 1552 C C . ALA B 1 62 ? 6.148 -45.594 -20.688 1 95.06 62 ALA B C 1
ATOM 1554 O O . ALA B 1 62 ? 6.676 -46.406 -21.438 1 95.06 62 ALA B O 1
ATOM 1555 N N . LYS B 1 63 ? 5.621 -45.906 -19.594 1 95.31 63 LYS B N 1
ATOM 1556 C CA . LYS B 1 63 ? 5.652 -47.281 -19.078 1 95.31 63 LYS B CA 1
ATOM 1557 C C . LYS B 1 63 ? 4.719 -48.188 -19.891 1 95.31 63 LYS B C 1
ATOM 1559 O O . LYS B 1 63 ? 5.027 -49.344 -20.125 1 95.31 63 LYS B O 1
ATOM 1564 N N . SER B 1 64 ? 3.617 -47.562 -20.297 1 93.75 64 SER B N 1
ATOM 1565 C CA . SER B 1 64 ? 2.611 -48.344 -21.016 1 93.75 64 SER B CA 1
ATOM 1566 C C . SER B 1 64 ? 2.984 -48.5 -22.484 1 93.75 64 SER B C 1
ATOM 1568 O O . SER B 1 64 ? 2.316 -49.25 -23.219 1 93.75 64 SER B O 1
ATOM 1570 N N . HIS B 1 65 ? 3.984 -47.844 -22.984 1 90.69 65 HIS B N 1
ATOM 1571 C CA . HIS B 1 65 ? 4.488 -47.875 -24.359 1 90.69 65 HIS B CA 1
ATOM 1572 C C . HIS B 1 65 ? 3.404 -47.5 -25.344 1 90.69 65 HIS B C 1
ATOM 1574 O O . HIS B 1 65 ? 3.393 -47.969 -26.484 1 90.69 65 HIS B O 1
ATOM 1580 N N . THR B 1 66 ? 2.461 -46.656 -24.859 1 90.44 66 THR B N 1
ATOM 1581 C CA . THR B 1 66 ? 1.413 -46.125 -25.719 1 90.44 66 THR B CA 1
ATOM 1582 C C . THR B 1 66 ? 1.912 -44.906 -26.5 1 90.44 66 THR B C 1
ATOM 1584 O O . THR B 1 66 ? 1.303 -44.531 -27.484 1 90.44 66 THR B O 1
ATOM 1587 N N . THR B 1 67 ? 2.971 -44.406 -26.078 1 93.81 67 THR B N 1
ATOM 1588 C CA . THR B 1 67 ? 3.568 -43.219 -26.688 1 93.81 67 THR B CA 1
ATOM 1589 C C . THR B 1 67 ? 4.945 -43.531 -27.25 1 93.81 67 THR B C 1
ATOM 1591 O O . THR B 1 67 ? 5.703 -44.312 -26.672 1 93.81 67 THR B O 1
ATOM 1594 N N . THR B 1 68 ? 5.203 -43 -28.422 1 94.56 68 THR B N 1
ATOM 1595 C CA . THR B 1 68 ? 6.496 -43.25 -29.062 1 94.56 68 THR B CA 1
ATOM 1596 C C . THR B 1 68 ? 7.625 -42.625 -28.25 1 94.56 68 THR B C 1
ATOM 1598 O O . THR B 1 68 ? 7.398 -41.656 -27.484 1 94.56 68 THR B O 1
ATOM 1601 N N . HIS B 1 69 ? 8.719 -43.156 -28.344 1 95 69 HIS B N 1
ATOM 1602 C CA . HIS B 1 69 ? 9.883 -42.656 -27.609 1 95 69 HIS B CA 1
ATOM 1603 C C . H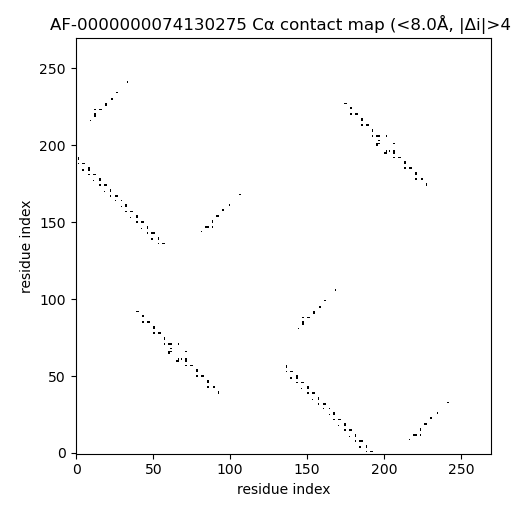IS B 1 69 ? 10.141 -41.188 -27.922 1 95 69 HIS B C 1
ATOM 1605 O O . HIS B 1 69 ? 10.453 -40.406 -27.031 1 95 69 HIS B O 1
ATOM 1611 N N . GLY B 1 70 ? 10 -40.812 -29.203 1 96.62 70 GLY B N 1
ATOM 1612 C CA . GLY B 1 70 ? 10.18 -39.406 -29.594 1 96.62 70 GLY B CA 1
ATOM 1613 C C . GLY B 1 70 ? 9.195 -38.469 -28.922 1 96.62 70 GLY B C 1
ATOM 1614 O O . GLY B 1 70 ? 9.57 -37.375 -28.484 1 96.62 70 GLY B O 1
ATOM 1615 N N . GLU B 1 71 ? 7.93 -38.969 -28.812 1 96.62 71 GLU B N 1
ATOM 1616 C CA . GLU B 1 71 ? 6.895 -38.156 -28.203 1 96.62 71 GLU B CA 1
ATOM 1617 C C . GLU B 1 71 ? 7.102 -38.031 -26.703 1 96.62 71 GLU B C 1
ATOM 1619 O O . GLU B 1 71 ? 6.863 -36.969 -26.109 1 96.62 71 GLU B O 1
ATOM 1624 N N . VAL B 1 72 ? 7.566 -39.062 -26.094 1 96.56 72 VAL B N 1
ATOM 1625 C CA . VAL B 1 72 ? 7.855 -39 -24.656 1 96.56 72 VAL B CA 1
ATOM 1626 C C . VAL B 1 72 ? 8.953 -38 -24.375 1 96.56 72 VAL B C 1
ATOM 1628 O O . VAL B 1 72 ? 8.852 -37.188 -23.438 1 96.56 72 VAL B O 1
ATOM 1631 N N . GLU B 1 73 ? 9.953 -37.969 -25.203 1 97.38 73 GLU B N 1
ATOM 1632 C CA . GLU B 1 73 ? 11.031 -37 -25.078 1 97.38 73 GLU B CA 1
ATOM 1633 C C . GLU B 1 73 ? 10.523 -35.562 -25.281 1 97.38 73 GLU B C 1
ATOM 1635 O O . GLU B 1 73 ? 10.891 -34.656 -24.531 1 97.38 73 GLU B O 1
ATOM 1640 N N . ARG B 1 74 ? 9.719 -35.469 -26.25 1 97.69 74 ARG B N 1
ATOM 1641 C CA . ARG B 1 74 ? 9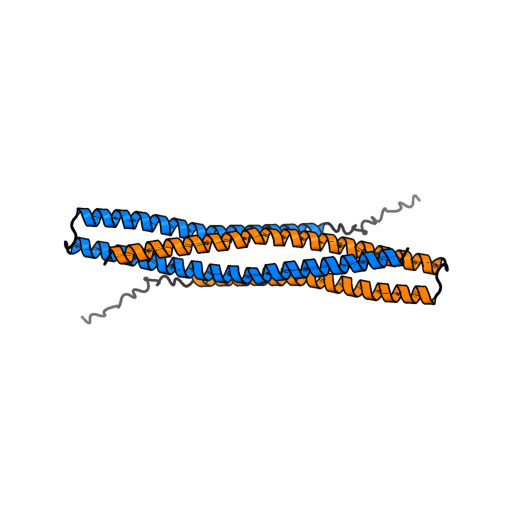.141 -34.156 -26.516 1 97.69 74 ARG B CA 1
ATOM 1642 C C . ARG B 1 74 ? 8.328 -33.656 -25.328 1 97.69 74 ARG B C 1
ATOM 1644 O O . ARG B 1 74 ? 8.469 -32.5 -24.906 1 97.69 74 ARG B O 1
ATOM 1651 N N . ARG B 1 75 ? 7.477 -34.5 -24.797 1 97.69 75 ARG B N 1
ATOM 1652 C CA . ARG B 1 75 ? 6.641 -34.156 -23.656 1 97.69 75 ARG B CA 1
ATOM 1653 C C . ARG B 1 75 ? 7.488 -33.844 -22.438 1 97.69 75 ARG B C 1
ATOM 1655 O O . ARG B 1 75 ? 7.164 -32.969 -21.641 1 97.69 75 ARG B O 1
ATOM 1662 N N . GLN B 1 76 ? 8.539 -34.594 -22.312 1 97.62 76 GLN B N 1
ATOM 1663 C CA . GLN B 1 76 ? 9.453 -34.344 -21.203 1 97.62 76 GLN B CA 1
ATOM 1664 C C . GLN B 1 76 ? 10.078 -32.969 -21.312 1 97.62 76 GLN B C 1
ATOM 1666 O O . GLN B 1 76 ? 10.203 -32.25 -20.312 1 97.62 76 GLN B O 1
ATOM 1671 N N . ASN B 1 77 ? 10.508 -32.562 -22.516 1 98.12 77 ASN B N 1
ATOM 1672 C CA . ASN B 1 77 ? 11.07 -31.234 -22.734 1 98.12 77 ASN B CA 1
ATOM 1673 C C . ASN B 1 77 ? 10.055 -30.141 -22.422 1 98.12 77 ASN B C 1
ATOM 1675 O O . ASN B 1 77 ? 10.406 -29.125 -21.828 1 98.12 77 ASN B O 1
ATOM 1679 N N . LEU B 1 78 ? 8.812 -30.328 -22.875 1 98.12 78 LEU B N 1
ATOM 1680 C CA . LEU B 1 78 ? 7.75 -29.375 -22.594 1 98.12 78 LEU B CA 1
ATOM 1681 C C . LEU B 1 78 ? 7.523 -29.25 -21.094 1 98.12 78 LEU B C 1
ATOM 1683 O O . LEU B 1 78 ? 7.387 -28.125 -20.578 1 98.12 78 LEU B O 1
ATOM 1687 N N . LEU B 1 79 ? 7.535 -30.359 -20.422 1 98.38 79 LEU B N 1
ATOM 1688 C CA . LEU B 1 79 ? 7.332 -30.391 -18.984 1 98.38 79 LEU B CA 1
ATOM 1689 C C . LEU B 1 79 ? 8.461 -29.656 -18.266 1 98.38 79 LEU B C 1
ATOM 1691 O O . LEU B 1 79 ? 8.219 -28.906 -17.312 1 98.38 79 LEU B O 1
ATOM 1695 N N . ASP B 1 80 ? 9.68 -29.875 -18.688 1 98.06 80 ASP B N 1
ATOM 1696 C CA . ASP B 1 80 ? 10.828 -29.203 -18.094 1 98.06 80 ASP B CA 1
ATOM 1697 C C . ASP B 1 80 ? 10.711 -27.688 -18.266 1 98.06 80 ASP B C 1
ATOM 1699 O O . ASP B 1 80 ? 10.992 -26.938 -17.328 1 98.06 80 ASP B O 1
ATOM 1703 N N . THR B 1 81 ? 10.336 -27.281 -19.453 1 97.88 81 THR B N 1
ATOM 1704 C CA . THR B 1 81 ? 10.125 -25.859 -19.719 1 97.88 81 THR B CA 1
ATOM 1705 C C . THR B 1 81 ? 9.047 -25.281 -18.812 1 97.88 81 THR B C 1
ATOM 1707 O O . THR B 1 81 ? 9.219 -24.219 -18.219 1 97.88 81 THR B O 1
ATOM 1710 N N . LEU B 1 82 ? 7.965 -26.016 -18.656 1 98.25 82 LEU B N 1
ATOM 1711 C CA . LEU B 1 82 ? 6.852 -25.609 -17.812 1 98.25 82 LEU B CA 1
ATOM 1712 C C . LEU B 1 82 ? 7.285 -25.5 -16.344 1 98.25 82 LEU B C 1
ATOM 1714 O O . LEU B 1 82 ? 6.969 -24.531 -15.664 1 98.25 82 LEU B O 1
ATOM 1718 N N . SER B 1 83 ? 7.992 -26.531 -15.891 1 97.88 83 SER B N 1
ATOM 1719 C CA . SER B 1 83 ? 8.477 -26.547 -14.516 1 97.88 83 SER B CA 1
ATOM 1720 C C . SER B 1 83 ? 9.375 -25.344 -14.234 1 97.88 83 SER B C 1
ATOM 1722 O O . SER B 1 83 ? 9.32 -24.766 -13.141 1 97.88 83 SER B O 1
ATOM 1724 N N . THR B 1 84 ? 10.219 -24.953 -15.18 1 98 84 THR B N 1
ATOM 1725 C CA . THR B 1 84 ? 11.07 -23.781 -15.055 1 98 84 THR B CA 1
ATOM 1726 C C . THR B 1 84 ? 10.234 -22.5 -14.922 1 98 84 THR B C 1
ATOM 1728 O O . THR B 1 84 ? 10.5 -21.672 -14.062 1 98 84 THR B O 1
ATOM 1731 N N . LYS B 1 85 ? 9.195 -22.406 -15.773 1 98 85 LYS B N 1
ATOM 1732 C CA . LYS B 1 85 ? 8.305 -21.25 -15.734 1 98 85 LYS B CA 1
ATOM 1733 C C . LYS B 1 85 ? 7.594 -21.141 -14.391 1 98 85 LYS B C 1
ATOM 1735 O O . LYS B 1 85 ? 7.469 -20.047 -13.828 1 98 85 LYS B O 1
ATOM 1740 N N . VAL B 1 86 ? 7.168 -22.281 -13.891 1 97.75 86 VAL B N 1
ATOM 1741 C CA . VAL B 1 86 ? 6.473 -22.312 -12.609 1 97.75 86 VAL B CA 1
ATOM 1742 C C . VAL B 1 86 ? 7.414 -21.844 -11.5 1 97.75 86 VAL B C 1
ATOM 1744 O O . VAL B 1 86 ? 7.016 -21.078 -10.625 1 97.75 86 VAL B O 1
ATOM 1747 N N . ARG B 1 87 ? 8.648 -22.266 -11.602 1 97.44 87 ARG B N 1
ATOM 1748 C CA . ARG B 1 87 ? 9.641 -21.844 -10.609 1 97.44 87 ARG B CA 1
ATOM 1749 C C . ARG B 1 87 ? 9.883 -20.344 -10.672 1 97.44 87 ARG B C 1
ATOM 1751 O O . ARG B 1 87 ? 9.977 -19.688 -9.633 1 97.44 87 ARG B O 1
ATOM 1758 N N . ILE B 1 88 ? 9.961 -19.781 -11.828 1 97.19 88 ILE B N 1
ATOM 1759 C CA . ILE B 1 88 ? 10.18 -18.359 -12.023 1 97.19 88 ILE B CA 1
ATOM 1760 C C . ILE B 1 88 ? 9.008 -17.562 -11.445 1 97.19 88 ILE B C 1
ATOM 1762 O O . ILE B 1 88 ? 9.203 -16.562 -10.75 1 97.19 88 ILE B O 1
ATOM 1766 N N . LEU B 1 89 ? 7.836 -18.031 -11.734 1 97.5 89 LEU B N 1
ATOM 1767 C CA . LEU B 1 89 ? 6.637 -17.359 -11.242 1 97.5 89 LEU B CA 1
ATOM 1768 C C . LEU B 1 89 ? 6.562 -17.406 -9.727 1 97.5 89 LEU B C 1
ATOM 1770 O O . LEU B 1 89 ? 6.16 -16.438 -9.078 1 97.5 89 LEU B O 1
ATOM 1774 N N . ASP B 1 90 ? 6.926 -18.547 -9.195 1 95.44 90 ASP B N 1
ATOM 1775 C CA . ASP B 1 90 ? 6.941 -18.703 -7.742 1 95.44 90 ASP B CA 1
ATOM 1776 C C . ASP B 1 90 ? 7.898 -17.719 -7.086 1 95.44 90 ASP B C 1
ATOM 1778 O O . ASP B 1 90 ? 7.539 -17.047 -6.109 1 95.44 90 ASP B O 1
ATOM 1782 N N . LYS B 1 91 ? 9.023 -17.5 -7.707 1 95.06 91 LYS B N 1
ATOM 1783 C CA . LYS B 1 91 ? 10.008 -16.547 -7.195 1 95.06 91 LYS B CA 1
ATOM 1784 C C . LYS B 1 91 ? 9.516 -15.109 -7.355 1 95.06 91 LYS B C 1
ATOM 1786 O O . LYS B 1 91 ? 9.711 -14.273 -6.465 1 95.06 91 LYS B O 1
ATOM 1791 N N . ALA B 1 92 ? 8.898 -14.883 -8.453 1 94 92 ALA B N 1
ATOM 1792 C CA . ALA B 1 92 ? 8.391 -13.539 -8.719 1 94 92 ALA B CA 1
ATOM 1793 C C . ALA B 1 92 ? 7.305 -13.156 -7.715 1 94 92 ALA B C 1
ATOM 1795 O O . ALA B 1 92 ? 7.242 -12.016 -7.262 1 94 92 ALA B O 1
ATOM 1796 N N . ALA B 1 93 ? 6.477 -14.07 -7.379 1 93.38 93 ALA B N 1
ATOM 1797 C CA . ALA B 1 93 ? 5.391 -13.82 -6.434 1 93.38 93 ALA B CA 1
ATOM 1798 C C . ALA B 1 93 ? 5.938 -13.516 -5.039 1 93.38 93 ALA B C 1
ATOM 1800 O O . ALA B 1 93 ? 5.375 -12.695 -4.312 1 93.38 93 ALA B O 1
ATOM 1801 N N . GLU B 1 94 ? 7.02 -14.102 -4.691 1 88.44 94 GLU B N 1
ATOM 1802 C CA . GLU B 1 94 ? 7.629 -13.906 -3.381 1 88.44 94 GLU B CA 1
ATOM 1803 C C . GLU B 1 94 ? 8.367 -12.578 -3.305 1 88.44 94 GLU B C 1
ATOM 1805 O O . GLU B 1 94 ? 8.328 -11.898 -2.277 1 88.44 94 GLU B O 1
ATOM 1810 N N . ARG B 1 95 ? 9.203 -12.164 -4.23 1 79.12 95 ARG B N 1
ATOM 1811 C CA . ARG B 1 95 ? 10.016 -10.953 -4.27 1 79.12 95 ARG B CA 1
ATOM 1812 C C . ARG B 1 95 ? 9.148 -9.711 -4.07 1 79.12 95 ARG B C 1
ATOM 1814 O O . ARG B 1 95 ? 9.531 -8.789 -3.344 1 79.12 95 ARG B O 1
ATOM 1821 N N . SER B 1 96 ? 8.078 -9.688 -4.684 1 71 96 SER B N 1
ATOM 1822 C CA . SER B 1 96 ? 7.238 -8.492 -4.641 1 71 96 SER B CA 1
ATOM 1823 C C . SER B 1 96 ? 6.723 -8.227 -3.232 1 71 96 SER B C 1
ATOM 1825 O O . SER B 1 96 ? 6.645 -7.07 -2.803 1 71 96 SER B O 1
ATOM 1827 N N . LEU B 1 97 ? 6.559 -9.219 -2.484 1 67.31 97 LEU B N 1
ATOM 1828 C CA . LEU B 1 97 ? 6.09 -9.086 -1.107 1 67.31 97 LEU B CA 1
ATOM 1829 C C . LEU B 1 97 ? 7.215 -8.609 -0.195 1 67.31 97 LEU B C 1
ATOM 1831 O O . LEU B 1 97 ? 6.984 -7.793 0.704 1 67.31 97 LEU B O 1
ATOM 1835 N N . SER B 1 98 ? 8.383 -9.047 -0.508 1 64.75 98 SER B N 1
ATOM 1836 C CA . SER B 1 98 ? 9.539 -8.672 0.302 1 64.75 98 SER B CA 1
ATOM 1837 C C . SER B 1 98 ? 9.914 -7.211 0.088 1 64.75 98 SER B C 1
ATOM 1839 O O . SER B 1 98 ? 10.266 -6.512 1.04 1 64.75 98 SER B O 1
ATOM 1841 N N . THR B 1 99 ? 9.906 -6.848 -1.072 1 61.81 99 THR B N 1
ATOM 1842 C CA . THR B 1 99 ? 10.234 -5.461 -1.386 1 61.81 99 THR B CA 1
ATOM 1843 C C . THR B 1 99 ? 9.211 -4.512 -0.771 1 61.81 99 THR B C 1
ATOM 1845 O O . THR B 1 99 ? 9.578 -3.471 -0.221 1 61.81 99 THR B O 1
ATOM 1848 N N . SER B 1 100 ? 8.016 -4.879 -0.825 1 62.16 100 SER B N 1
ATOM 1849 C CA . SER B 1 100 ? 6.957 -4.062 -0.233 1 62.16 100 SER B CA 1
ATOM 1850 C C . SER B 1 100 ? 7.129 -3.953 1.279 1 62.16 100 SER B C 1
ATOM 1852 O O . SER B 1 100 ? 6.98 -2.869 1.849 1 62.16 100 SER B O 1
ATOM 1854 N N . SER B 1 101 ? 7.453 -5.113 1.915 1 58.75 101 SER B N 1
ATOM 1855 C CA . SER B 1 101 ? 7.68 -5.117 3.357 1 58.75 101 SER B CA 1
ATOM 1856 C C . SER B 1 101 ? 8.898 -4.277 3.727 1 58.75 101 SER B C 1
ATOM 1858 O O . SER B 1 101 ? 8.875 -3.537 4.715 1 58.75 101 SER B O 1
ATOM 1860 N N . ALA B 1 102 ? 9.922 -4.348 2.895 1 55.62 102 ALA B N 1
ATOM 1861 C CA . ALA B 1 102 ? 11.133 -3.572 3.146 1 55.62 102 ALA B CA 1
ATOM 1862 C C . ALA B 1 102 ? 10.867 -2.074 3.021 1 55.62 102 ALA B C 1
ATOM 1864 O O . ALA B 1 102 ? 11.344 -1.281 3.834 1 55.62 102 ALA B O 1
ATOM 1865 N N . ALA B 1 103 ? 10.219 -1.784 2.09 1 55.97 103 ALA B N 1
ATOM 1866 C CA . ALA B 1 103 ? 9.859 -0.379 1.909 1 55.97 103 ALA B CA 1
ATOM 1867 C C . ALA B 1 103 ? 9.023 0.13 3.08 1 55.97 103 ALA B C 1
ATOM 1869 O O . ALA B 1 103 ? 9.211 1.257 3.543 1 55.97 103 ALA B O 1
ATOM 1870 N N . GLU B 1 104 ? 8.141 -0.693 3.471 1 55.22 104 GLU B N 1
ATOM 1871 C CA . GLU B 1 104 ? 7.316 -0.335 4.621 1 55.22 104 GLU B CA 1
ATOM 1872 C C . GLU B 1 104 ? 8.156 -0.219 5.891 1 55.22 104 GLU B C 1
ATOM 1874 O O . GLU B 1 104 ? 7.945 0.684 6.703 1 55.22 104 GLU B O 1
ATOM 1879 N N . ARG B 1 105 ? 9.148 -1.131 6.078 1 56.38 105 ARG B N 1
ATOM 1880 C CA . ARG B 1 105 ? 10.039 -1.061 7.227 1 56.38 105 ARG B CA 1
ATOM 1881 C C . ARG B 1 105 ? 10.883 0.206 7.188 1 56.38 105 ARG B C 1
ATOM 1883 O O . ARG B 1 105 ? 11.07 0.872 8.211 1 56.38 105 ARG B O 1
ATOM 1890 N N . VAL B 1 106 ? 11.422 0.496 6.051 1 50.25 106 VAL B N 1
ATOM 1891 C CA . VAL B 1 106 ? 12.234 1.699 5.895 1 50.25 106 VAL B CA 1
ATOM 1892 C C . VAL B 1 106 ? 11.375 2.938 6.148 1 50.25 106 VAL B C 1
ATOM 1894 O O . VAL B 1 106 ? 11.805 3.871 6.828 1 50.25 106 VAL B O 1
ATOM 1897 N N . ALA B 1 107 ? 10.25 2.908 5.684 1 52.72 107 ALA B N 1
ATOM 1898 C CA . ALA B 1 107 ? 9.328 4.023 5.883 1 52.72 107 ALA B CA 1
ATOM 1899 C C . ALA B 1 107 ? 9.016 4.215 7.367 1 52.72 107 ALA B C 1
ATOM 1901 O O . ALA B 1 107 ? 8.945 5.348 7.852 1 52.72 107 ALA B O 1
ATOM 1902 N N . LEU B 1 108 ? 8.828 3.152 8.094 1 53.34 108 LEU B N 1
ATOM 1903 C CA . LEU B 1 108 ? 8.586 3.205 9.531 1 53.34 108 LEU B CA 1
ATOM 1904 C C . LEU B 1 108 ? 9.828 3.697 10.273 1 53.34 108 LEU B C 1
ATOM 1906 O O . LEU B 1 108 ? 9.719 4.492 11.211 1 53.34 108 LEU B O 1
ATOM 1910 N N . LEU B 1 109 ? 10.883 3.193 9.852 1 54.81 109 LEU B N 1
ATOM 1911 C CA . LEU B 1 109 ? 12.141 3.609 10.461 1 54.81 109 LEU B CA 1
ATOM 1912 C C . LEU B 1 109 ? 12.414 5.082 10.188 1 54.81 109 LEU B C 1
ATOM 1914 O O . LEU B 1 109 ? 12.914 5.801 11.055 1 54.81 109 LEU B O 1
ATOM 1918 N N . SER B 1 110 ? 12.125 5.5 9.086 1 51.81 110 SER B N 1
ATOM 1919 C CA . SER B 1 110 ? 12.344 6.895 8.727 1 51.81 110 SER B CA 1
ATOM 1920 C C . SER B 1 110 ? 11.375 7.816 9.453 1 51.81 110 SER B C 1
ATOM 1922 O O . SER B 1 110 ? 11.711 8.953 9.781 1 51.81 110 SER B O 1
ATOM 1924 N N . SER B 1 111 ? 10.242 7.402 9.617 1 50.12 111 SER B N 1
ATOM 1925 C CA . SER B 1 111 ? 9.266 8.195 10.352 1 50.12 111 SER B CA 1
ATOM 1926 C C . SER B 1 111 ? 9.648 8.312 11.828 1 50.12 111 SER B C 1
ATOM 1928 O O . SER B 1 111 ? 9.414 9.352 12.453 1 50.12 111 SER B O 1
ATOM 1930 N N . ASN B 1 112 ? 10.18 7.281 12.398 1 46.06 112 ASN B N 1
ATOM 1931 C CA . ASN B 1 112 ? 10.648 7.32 13.781 1 46.06 112 ASN B CA 1
ATOM 1932 C C . ASN B 1 112 ? 11.883 8.203 13.93 1 46.06 112 ASN B C 1
ATOM 1934 O O . ASN B 1 112 ? 12.117 8.781 14.992 1 46.06 112 ASN B O 1
ATOM 1938 N N . HIS B 1 113 ? 12.594 8.336 12.977 1 46.25 113 HIS B N 1
ATOM 1939 C CA . HIS B 1 113 ? 13.789 9.156 13.102 1 46.25 113 HIS B CA 1
ATOM 1940 C C . HIS B 1 113 ? 13.438 10.641 13.164 1 46.25 113 HIS B C 1
ATOM 1942 O O . HIS B 1 113 ? 14.148 11.422 13.797 1 46.25 113 HIS B O 1
ATOM 1948 N N . ASP B 1 114 ? 12.414 11.016 12.602 1 42.19 114 ASP B N 1
ATOM 1949 C CA . ASP B 1 114 ? 12.18 12.453 12.586 1 42.19 114 ASP B CA 1
ATOM 1950 C C . ASP B 1 114 ? 11.578 12.93 13.906 1 42.19 114 ASP B C 1
ATOM 1952 O O . ASP B 1 114 ? 11.586 14.125 14.203 1 42.19 114 ASP B O 1
ATOM 1956 N N . GLN B 1 115 ? 10.93 12.055 14.617 1 39.66 115 GLN B N 1
ATOM 1957 C CA . GLN B 1 115 ? 10.383 12.547 15.875 1 39.66 115 GLN B CA 1
ATOM 1958 C C . GLN B 1 115 ? 11.477 12.703 16.938 1 39.66 115 GLN B C 1
ATOM 1960 O O . GLN B 1 115 ? 11.258 13.344 17.969 1 39.66 115 GLN B O 1
ATOM 1965 N N . SER B 1 116 ? 12.492 11.898 16.781 1 39.72 116 SER B N 1
ATOM 1966 C CA . SER B 1 116 ? 13.43 11.969 17.891 1 39.72 116 SER B CA 1
ATOM 1967 C C . SER B 1 116 ? 14.156 13.305 17.938 1 39.72 116 SER B C 1
ATOM 1969 O O . SER B 1 116 ? 14.828 13.633 18.906 1 39.72 116 SER B O 1
ATOM 1971 N N . GLN B 1 117 ? 14.25 13.883 16.75 1 36.53 117 GLN B N 1
ATOM 1972 C CA . GLN B 1 117 ? 15.18 14.992 16.906 1 36.53 117 GLN B CA 1
ATOM 1973 C C . GLN B 1 117 ? 14.531 16.156 17.641 1 36.53 117 GLN B C 1
ATOM 1975 O O . GLN B 1 117 ? 15.062 17.266 17.641 1 36.53 117 GLN B O 1
ATOM 1980 N N . SER B 1 118 ? 13.258 16.062 18.062 1 37.16 118 SER B N 1
ATOM 1981 C CA . SER B 1 118 ? 12.977 17.219 18.922 1 37.16 118 SER B CA 1
ATOM 1982 C C . SER B 1 118 ? 13.867 17.203 20.156 1 37.16 118 SER B C 1
ATOM 1984 O O . SER B 1 118 ? 13.75 16.328 21.016 1 37.16 118 SER B O 1
ATOM 1986 N N . SER B 1 119 ? 15.164 17.453 19.969 1 36.16 119 SER B N 1
ATOM 1987 C CA . SER B 1 119 ? 16.141 17.781 21.016 1 36.16 119 SER B CA 1
ATOM 1988 C C . SER B 1 119 ? 15.531 18.719 22.047 1 36.16 119 SER B C 1
ATOM 1990 O O . SER B 1 119 ? 15.234 19.875 21.766 1 36.16 119 SER B O 1
ATOM 1992 N N . TYR B 1 120 ? 14.586 18.328 22.875 1 33.47 120 TYR B N 1
ATOM 1993 C CA . TYR B 1 120 ? 14.414 19.047 24.125 1 33.47 120 TYR B CA 1
ATOM 1994 C C . TYR B 1 120 ? 15.766 19.391 24.75 1 33.47 120 TYR B C 1
ATOM 1996 O O . TYR B 1 120 ? 16.672 18.562 24.766 1 33.47 120 TYR B O 1
ATOM 2004 N N . GLY B 1 121 ? 16.312 20.578 24.469 1 34.38 121 GLY B N 1
ATOM 2005 C CA . GLY B 1 121 ? 17.391 21.203 25.203 1 34.38 121 GLY B CA 1
ATOM 2006 C C . GLY B 1 121 ? 17.359 20.906 26.703 1 34.38 121 GLY B C 1
ATOM 2007 O O . GLY B 1 121 ? 16.297 20.906 27.312 1 34.38 121 GLY B O 1
ATOM 2008 N N . ASN B 1 122 ? 18.062 19.938 27.125 1 35.53 122 ASN B N 1
ATOM 2009 C CA . ASN B 1 122 ? 18.344 19.688 28.547 1 35.53 122 ASN B CA 1
ATOM 2010 C C . ASN B 1 122 ? 18.703 20.984 29.266 1 35.53 122 ASN B C 1
ATOM 2012 O O . ASN B 1 122 ? 19.719 21.594 28.953 1 35.53 122 ASN B O 1
ATOM 2016 N N . PRO B 1 123 ? 17.719 21.766 29.672 1 38.59 123 PRO B N 1
ATOM 2017 C CA . PRO B 1 123 ? 17.984 23.016 30.391 1 38.59 123 PRO B CA 1
ATOM 2018 C C . PRO B 1 123 ? 18.969 22.828 31.547 1 38.59 123 PRO B C 1
ATOM 2020 O O . PRO B 1 123 ? 19.281 23.797 32.25 1 38.59 123 PRO B O 1
ATOM 2023 N N . TRP B 1 124 ? 19.203 21.562 31.953 1 37.78 124 TRP B N 1
ATOM 2024 C CA . TRP B 1 124 ? 19.734 21.562 33.312 1 37.78 124 TRP B CA 1
ATOM 2025 C C . TRP B 1 124 ? 21.141 22.172 33.344 1 37.78 124 TRP B C 1
ATOM 2027 O O . TRP B 1 124 ? 21.797 22.188 34.375 1 37.78 124 TRP B O 1
ATOM 2037 N N . LEU B 1 125 ? 21.766 22.203 32.188 1 32.59 125 LEU B N 1
ATOM 2038 C CA . LEU B 1 125 ? 23.172 22.406 32.5 1 32.59 125 LEU B CA 1
ATOM 2039 C C . LEU B 1 125 ? 23.406 23.797 33.094 1 32.59 125 LEU B C 1
ATOM 2041 O O . LEU B 1 125 ? 24.5 24.344 33 1 32.59 125 LEU B O 1
ATOM 2045 N N . ASP B 1 126 ? 22.359 24.5 33.688 1 31.72 126 ASP B N 1
ATOM 2046 C CA . ASP B 1 126 ? 22.797 25.766 34.281 1 31.72 126 ASP B CA 1
ATOM 2047 C C . ASP B 1 126 ? 23.938 25.531 35.281 1 31.72 126 ASP B C 1
ATOM 2049 O O . ASP B 1 126 ? 23.75 24.875 36.312 1 31.72 126 ASP B O 1
ATOM 2053 N N . THR B 1 127 ? 25.141 25.141 34.844 1 33.75 127 THR B N 1
ATOM 2054 C CA . THR B 1 127 ? 26.406 25.172 35.594 1 33.75 127 THR B CA 1
ATOM 2055 C C . THR B 1 127 ? 26.547 26.469 36.375 1 33.75 127 THR B C 1
ATOM 2057 O O . THR B 1 127 ? 26.438 27.562 35.781 1 33.75 127 THR B O 1
ATOM 2060 N N . ARG B 1 128 ? 26.219 26.484 37.719 1 37.22 128 ARG B N 1
ATOM 2061 C CA . ARG B 1 128 ? 26.516 27.438 38.781 1 37.22 128 ARG B CA 1
ATOM 2062 C C . ARG B 1 128 ? 27.922 27.984 38.656 1 37.22 128 ARG B C 1
ATOM 2064 O O . ARG B 1 128 ? 28.891 27.219 38.688 1 37.22 128 ARG B O 1
ATOM 2071 N N . LYS B 1 129 ? 28.203 28.969 37.812 1 35.56 129 LYS B N 1
ATOM 2072 C CA . LYS B 1 129 ? 29.453 29.734 37.781 1 35.56 129 LYS B CA 1
ATOM 2073 C C . LYS B 1 129 ? 29.812 30.219 39.188 1 35.56 129 LYS B C 1
ATOM 2075 O O . LYS B 1 129 ? 28.984 30.781 39.906 1 35.56 129 LYS B O 1
ATOM 2080 N N . GLY B 1 130 ? 30.578 29.391 39.938 1 34.47 130 GLY B N 1
ATOM 2081 C CA . GLY B 1 130 ? 31.344 29.797 41.094 1 34.47 130 GLY B CA 1
ATOM 2082 C C . GLY B 1 130 ? 31.969 31.172 40.938 1 34.47 130 GLY B C 1
ATOM 2083 O O . GLY B 1 130 ? 32.812 31.391 40.094 1 34.47 130 GLY B O 1
ATOM 2084 N N . ILE B 1 131 ? 31.188 32.188 40.812 1 28.56 131 ILE B N 1
ATOM 2085 C CA . ILE B 1 131 ? 31.766 33.531 40.906 1 28.56 131 ILE B CA 1
ATOM 2086 C C . ILE B 1 131 ? 32.625 33.625 42.156 1 28.56 131 ILE B C 1
ATOM 2088 O O . ILE B 1 131 ? 32.125 33.438 43.281 1 28.56 131 ILE B O 1
ATOM 2092 N N . LEU B 1 132 ? 33.844 33.125 42.062 1 31.67 132 LEU B N 1
ATOM 2093 C CA . LEU B 1 132 ? 34.969 33.375 42.938 1 31.67 132 LEU B CA 1
ATOM 2094 C C . LEU B 1 132 ? 35.062 34.844 43.312 1 31.67 132 LEU B C 1
ATOM 2096 O O . LEU B 1 132 ? 35.344 35.688 42.469 1 31.67 132 LEU B O 1
ATOM 2100 N N . ILE B 1 133 ? 33.969 35.406 43.781 1 29.8 133 ILE B N 1
ATOM 2101 C CA . ILE B 1 133 ? 34.188 36.781 44.281 1 29.8 133 ILE B CA 1
ATOM 2102 C C . ILE B 1 133 ? 35.312 36.75 45.344 1 29.8 133 ILE B C 1
ATOM 2104 O O . ILE B 1 133 ? 35.25 35.969 46.281 1 29.8 133 ILE B O 1
ATOM 2108 N N . PHE B 1 134 ? 36.531 37.156 44.875 1 35.34 134 PHE B N 1
ATOM 2109 C CA . PHE B 1 134 ? 37.781 37.531 45.531 1 35.34 134 PHE B CA 1
ATOM 2110 C C . PHE B 1 134 ? 37.5 38.469 46.719 1 35.34 134 PHE B C 1
ATOM 2112 O O . PHE B 1 134 ? 36.969 39.562 46.531 1 35.34 134 PHE B O 1
ATOM 2119 N N . HIS B 1 135 ? 36.719 38 47.75 1 28.25 135 HIS B N 1
ATOM 2120 C CA . HIS B 1 135 ? 37.094 38.781 48.906 1 28.25 135 HIS B CA 1
ATOM 2121 C C . HIS B 1 135 ? 38.469 38.406 49.438 1 28.25 135 HIS B C 1
ATOM 2123 O O . HIS B 1 135 ? 38.844 37.219 49.406 1 28.25 135 HIS B O 1
#

Secondary structure (DSSP, 8-state):
-HHHHHHHHHHHHHHHHHHHHHHHHHHHHHHHHHHHHHHHHHHHHHHHHHHHHHHHHHHHHHHHT-S-HHHHHHHHHHHHHHHHHHHHHHHHHHHHHHHHHHHHHHHHHHHHHHHTT-----GGG----------/-HHHHHHHHHHHHHHHHHHHHHHHHHHHHHHHHHHHHHHHHHHHHHHHHHHHHHHHHHHHHHHHT-S-HHHHHHHHHHHHHHHHHHHHHHHHHHHHHHHHHHHHHHHHHHHHHHHHT-----GGG----------

Sequence (270 aa):
MWQADYSSCQQLCQDVAESINDRNKEIRLGGSVSKVNCLIKKDLLNLKSMTEKLRLDLIRSAKSHTTTHGEVERRQNLLDTLSTKVRILDKAAERSLSTSSAAERVALLSSNHDQSQSSYGNPWLDTRKGILIFHMWQADYSSCQQLCQDVAESINDRNKEIRLGGSVSKVNCLIKKDLLNLKSMTEKLRLDLIRSAKSHTTTHGEVERRQNLLDTLSTKVRILDKAAERSLSTSSAAERVALLSSNHDQSQSSYGNPWLDTRKGILIFH

pLDDT: mean 79.35, std 24.18, range [27.47, 98.38]

Foldseek 3Di:
DVVVVVVVVVVVVVVVVVVVVVVVVVVVVCVVVVVVLVVLVVVLVVLVVVLVVLVVVLVVCVVVVVDPPVVSVVSVVVSVVSVVVSVVSVVVSVVVVVVVVVVVVVVVVVVVVVVPPPPPPPVPPPPPPPPPPPD/DVVVVVVVVVVVVVVVVVVVVVVVVVVVVCVVVVVVLVVLVVVLVVLVVVLVVLVVVLVVCVVVVVDDPVVSVVSVVVSVVSVVVSVVSVVVSVVVVVVVVVVVVVVVVVVVVVVPPPPPPPVPPPPPPPPPPPD

Organism: Ciona intestinalis (NCBI:txid7719)

Nearest PDB structures (foldseek):
  6o35-assembly1_B-2  TM=5.559E-01  e=2.390E+00  synthetic construct
  3g6b-assembly1_B  TM=4.065E-01  e=8.288E+00  Thermotoga maritima
  6o35-assembly1_B-2  TM=5.566E-01  e=1.680E+00  synthetic construct
  4mh6-assembly1_A  TM=7.554E-01  e=8.245E+00  Vibrio parahaemolyticus RIMD 2210633
  3g6b-assembly1_B  TM=4.771E-01  e=8.835E+00  The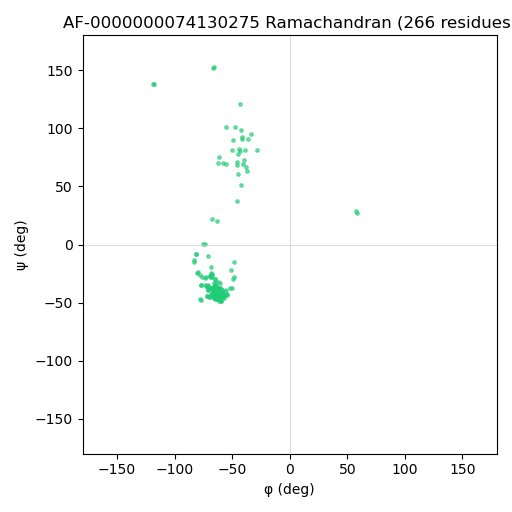rmotoga maritima

Solvent-accessible surface area (backbone atoms only — not comparable to full-atom values): 15258 Å² total; per-residue (Å²): 107,74,66,59,57,48,51,53,50,52,50,50,52,50,52,46,53,50,51,49,51,53,46,51,51,55,54,59,56,44,58,52,48,58,53,52,47,51,52,46,52,52,51,50,51,50,48,52,52,53,52,50,52,52,52,52,50,50,54,50,37,59,73,65,61,78,45,55,70,68,55,50,52,50,52,48,52,51,47,52,54,49,51,51,51,52,52,50,50,54,49,51,59,50,50,57,53,51,52,51,51,48,50,49,49,51,51,54,53,53,57,54,55,65,63,59,63,68,70,73,75,74,72,68,69,72,67,82,76,74,75,74,72,80,120,106,73,67,57,55,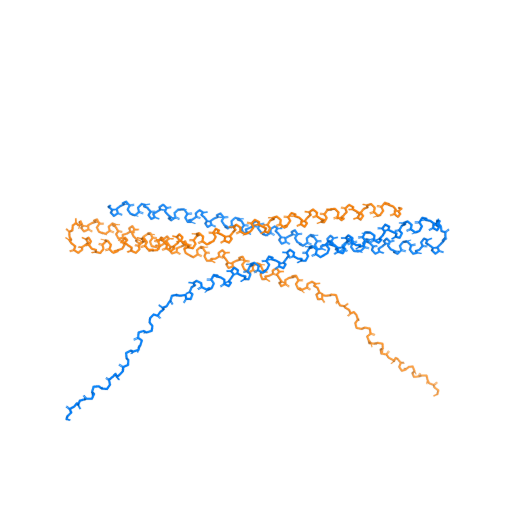48,51,54,49,52,50,50,50,50,51,45,52,51,52,48,50,53,47,50,52,55,53,58,53,44,57,53,48,58,52,51,49,52,50,47,53,53,50,49,52,51,47,52,51,53,53,51,51,52,51,54,52,50,55,52,37,58,73,66,61,78,46,54,71,70,53,50,51,50,50,49,52,53,48,52,53,49,54,51,51,51,51,51,50,55,50,54,61,49,49,57,53,51,53,53,50,48,52,50,49,49,50,51,53,54,55,55,53,64,64,60,63,67,67,72,75,74,73,69,69,75,69,80,75,76,74,76,71,85,120